Protein AF-X0UN59-F1 (afdb_monomer)

Secondary structure (DSSP, 8-state):
---S-TT-EEEE-S-TTSPPTTS-GGG--HHHHHHHHHHHHHH-SEEEESSHHHHHHHTTT-S-EEE-PPP--TTTTPPPPGGGGG-TTTSGGG-EEEEEE--GGGTHHHHTTHHHHHHHHHHTTT-EEEEEEESS----TT--EEEEE--STTHHHHHHT-SEE------SSS--

Radius of gyration: 20.62 Å; Cα contacts (8 Å, |Δi|>4): 253; chains: 1; bounding box: 51×40×54 Å

Sequence (176 aa):
MKILNSRIVFDFDDAIYARPTSVEAQLFGAKSCERQLINMVKRCRQVVVGNSYLYQYVKKHNSRIAIIPTPVDHKQFSTLVPETLNSKSEKGDGKVVIGWVGKSENLIYLDLIKDALQQISNLRQNMVNLKVISNKPYFIEGVDILNQSWNKENEVENLRSIDIGLMPLIDDEWSR

Foldseek 3Di:
DDQPDLPDEEEDEWLQLDDDPLDDPVPDPSVVSLVVVLVSLLNYNAYEYQDPLVCVVRCVRHVHYDHDHDDDDCVLQPADDPVVVPPCVLLPVQAAEEEEEDEPSCCVLVVVCLVVQQVVCVVVVNSYEYEYEYCDDDDHPNHHYRYHHDDPVCNNVSVNSHPHYDDGDDPDSGGD

Nearest PDB structures (foldseek):
  2jjm-assembly1_C  TM=6.533E-01  e=7.383E-03  Bacillus anthracis str. Ames
  5w8n-assembly1_A-2  TM=4.756E-01  e=1.417E-01  Escherichia coli BL21(DE3)
  7vza-assembly1_E-2  TM=5.048E-01  e=4.126E-01  Streptomyces kasugaensis
  7uui-assembly1_m  TM=2.135E-01  e=1.451E+00  Saccharomyces cerevisiae BY4741
  8pv8-assembly1_Cd  TM=2.420E-01  e=2.554E+00  Thermochaetoides thermophila DSM 1495

pLDDT: mean 88.46, std 12.78, range [44.75, 98.12]

Mean predicted aligned error: 6.7 Å

Organism: NCBI:txid412755

Solvent-accessible surface area (backbone atoms only — not comparable to full-atom values): 10421 Å² total; per-residue (Å²): 133,84,62,81,40,86,79,40,69,46,76,53,73,68,43,70,41,42,64,54,87,76,53,61,73,94,80,49,62,39,74,56,35,35,53,51,51,54,54,50,49,52,32,36,53,34,35,39,20,35,43,69,59,58,42,66,72,45,53,89,54,36,95,43,68,45,75,55,58,87,82,79,63,62,78,77,66,50,80,79,60,80,84,67,71,71,56,54,84,66,37,56,88,78,29,50,30,37,24,38,74,52,55,57,74,56,49,66,34,55,63,79,44,44,70,59,50,34,49,50,16,60,77,48,74,62,45,39,34,40,35,40,32,14,85,50,82,78,88,59,85,77,45,57,64,49,66,37,75,67,47,81,92,48,43,58,60,59,56,68,49,36,76,40,84,58,82,66,70,66,96,46,75,42,72,99

Structure (mmCIF, N/CA/C/O backbone):
data_AF-X0UN59-F1
#
_entry.id   AF-X0UN59-F1
#
loop_
_atom_site.group_PDB
_atom_site.id
_atom_site.type_symbol
_atom_site.label_atom_id
_atom_site.label_alt_id
_atom_site.label_comp_id
_atom_site.label_asym_id
_atom_site.label_entity_id
_atom_site.label_seq_id
_atom_site.pdbx_PDB_ins_code
_atom_site.Cartn_x
_atom_site.Cartn_y
_atom_site.Cartn_z
_atom_site.occupancy
_atom_site.B_iso_or_equiv
_atom_site.auth_seq_id
_atom_site.auth_comp_id
_atom_site.auth_asym_id
_atom_site.auth_atom_id
_atom_site.pdbx_PDB_model_num
ATOM 1 N N . MET A 1 1 ? 20.968 -4.925 -29.113 1.00 55.81 1 MET A N 1
ATOM 2 C CA . MET A 1 1 ? 21.507 -4.188 -27.943 1.00 55.81 1 MET A CA 1
ATOM 3 C C . MET A 1 1 ? 22.401 -5.137 -27.149 1.00 55.81 1 MET A C 1
ATOM 5 O O . MET A 1 1 ? 21.938 -6.228 -26.844 1.00 55.81 1 MET A O 1
ATOM 9 N N . LYS A 1 2 ? 23.668 -4.792 -26.871 1.00 54.81 2 LYS A N 1
ATOM 10 C CA . LYS A 1 2 ? 24.562 -5.636 -26.049 1.00 54.81 2 LYS A CA 1
ATOM 11 C C . LYS A 1 2 ? 24.112 -5.578 -24.582 1.00 54.81 2 LYS A C 1
ATOM 13 O O . LYS A 1 2 ? 24.018 -4.491 -24.016 1.00 54.81 2 LYS A O 1
ATOM 18 N N . ILE A 1 3 ? 23.828 -6.737 -23.990 1.00 59.97 3 ILE A N 1
ATOM 19 C CA . ILE A 1 3 ? 23.600 -6.896 -22.547 1.00 59.97 3 ILE A CA 1
ATOM 20 C C . ILE A 1 3 ? 24.910 -6.509 -21.847 1.00 59.97 3 ILE A C 1
ATOM 22 O O . ILE A 1 3 ? 25.949 -7.086 -22.159 1.00 59.97 3 ILE A O 1
ATOM 26 N N . LEU A 1 4 ? 24.884 -5.510 -20.956 1.00 61.25 4 LEU A N 1
ATOM 27 C CA . LEU A 1 4 ? 26.104 -5.015 -20.294 1.00 61.25 4 LEU A CA 1
ATOM 28 C C . LEU A 1 4 ? 26.653 -6.008 -19.256 1.00 61.25 4 LEU A C 1
ATOM 30 O O . LEU A 1 4 ? 27.841 -5.964 -18.961 1.00 61.25 4 LEU A O 1
ATOM 34 N N . ASN A 1 5 ? 25.817 -6.917 -18.738 1.00 67.31 5 ASN A N 1
ATOM 35 C CA . ASN A 1 5 ? 26.231 -8.044 -17.905 1.00 67.31 5 ASN A CA 1
ATOM 36 C C . ASN A 1 5 ? 25.122 -9.115 -17.875 1.00 67.31 5 ASN A C 1
ATOM 38 O O . ASN A 1 5 ? 23.985 -8.830 -17.502 1.00 67.31 5 ASN A O 1
ATOM 42 N N . SER A 1 6 ? 25.433 -10.359 -18.248 1.00 72.44 6 SER A N 1
ATOM 43 C CA . SER A 1 6 ? 24.458 -11.459 -18.283 1.00 72.44 6 SER A CA 1
ATOM 44 C C . SER A 1 6 ? 24.046 -11.976 -16.899 1.00 72.44 6 SER A C 1
ATOM 46 O O . SER A 1 6 ? 23.389 -13.008 -16.827 1.00 72.44 6 SER A O 1
ATOM 48 N N . ARG A 1 7 ? 24.456 -11.331 -15.806 1.00 86.00 7 ARG A N 1
ATOM 49 C CA . ARG A 1 7 ? 24.193 -11.785 -14.432 1.00 86.00 7 ARG A CA 1
ATOM 50 C C . ARG A 1 7 ? 23.274 -10.860 -13.638 1.00 86.00 7 ARG A C 1
ATOM 52 O O . ARG A 1 7 ? 22.986 -11.163 -12.491 1.00 86.00 7 ARG A O 1
ATOM 59 N N . ILE A 1 8 ? 22.811 -9.754 -14.224 1.00 93.56 8 ILE A N 1
ATOM 60 C CA . ILE A 1 8 ? 21.936 -8.817 -13.510 1.00 93.56 8 ILE A CA 1
ATOM 61 C C . ILE A 1 8 ? 20.486 -9.289 -13.616 1.00 93.56 8 ILE A C 1
ATOM 63 O O . ILE A 1 8 ? 19.946 -9.414 -14.721 1.00 93.56 8 ILE A O 1
ATOM 67 N N . VAL A 1 9 ? 19.877 -9.519 -12.458 1.00 95.19 9 VAL A N 1
ATOM 68 C CA . VAL A 1 9 ? 18.430 -9.630 -12.271 1.00 95.19 9 VAL A CA 1
ATOM 69 C C . VAL A 1 9 ? 17.978 -8.347 -11.585 1.00 95.19 9 VAL A C 1
ATOM 71 O O . VAL A 1 9 ? 18.634 -7.911 -10.641 1.00 95.19 9 VAL A O 1
ATOM 74 N N . PHE A 1 10 ? 16.917 -7.725 -12.085 1.00 95.94 10 PHE A N 1
ATOM 75 C CA . PHE A 1 10 ? 16.372 -6.496 -11.514 1.00 95.94 10 PHE A CA 1
ATOM 76 C C . PHE A 1 10 ? 14.928 -6.715 -11.090 1.00 95.94 10 PHE A C 1
ATOM 78 O O . PHE A 1 10 ? 14.130 -7.193 -11.891 1.00 95.94 10 PHE A O 1
ATOM 85 N N . ASP A 1 11 ? 14.632 -6.378 -9.843 1.00 96.44 11 ASP A N 1
ATOM 86 C CA . ASP A 1 11 ? 13.342 -6.582 -9.197 1.00 96.44 11 ASP A CA 1
ATOM 87 C C . ASP A 1 11 ? 12.782 -5.230 -8.747 1.00 96.44 11 ASP A C 1
ATOM 89 O O . ASP A 1 11 ? 13.532 -4.415 -8.197 1.00 96.44 11 ASP A O 1
ATOM 93 N N . PHE A 1 12 ? 11.511 -4.965 -9.047 1.00 95.62 12 PHE A N 1
ATOM 94 C CA 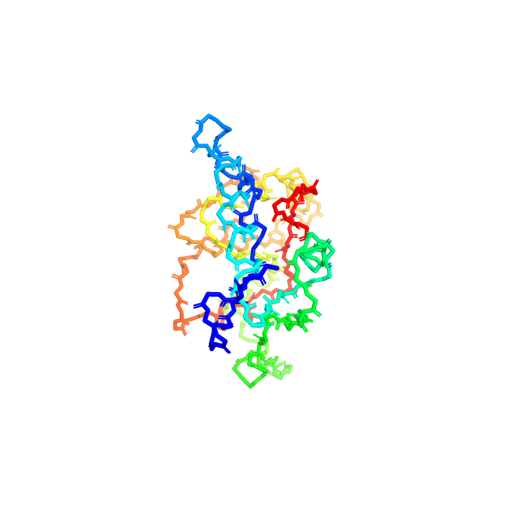. PHE A 1 12 ? 10.825 -3.751 -8.614 1.00 95.62 12 PHE A CA 1
ATOM 95 C C . PHE A 1 12 ? 9.307 -3.957 -8.496 1.00 95.62 12 PHE A C 1
ATOM 97 O O . PHE A 1 12 ? 8.666 -4.506 -9.394 1.00 95.62 12 PHE A O 1
ATOM 104 N N . ASP A 1 13 ? 8.742 -3.431 -7.409 1.00 92.75 13 ASP A N 1
ATOM 105 C CA . ASP A 1 13 ? 7.324 -3.593 -7.056 1.00 92.75 13 ASP A CA 1
ATOM 106 C C . ASP A 1 13 ? 6.506 -2.303 -7.161 1.00 92.75 13 ASP A C 1
ATOM 108 O O . ASP A 1 13 ? 5.294 -2.362 -7.341 1.00 92.75 13 ASP A O 1
ATOM 112 N N . ASP A 1 14 ? 7.158 -1.142 -7.095 1.00 91.69 14 ASP A N 1
ATOM 113 C CA . ASP A 1 14 ? 6.495 0.153 -7.230 1.00 91.69 14 ASP A CA 1
ATOM 114 C C . ASP A 1 14 ? 6.555 0.654 -8.677 1.00 91.69 14 ASP A C 1
ATOM 116 O O . ASP A 1 14 ? 7.505 0.384 -9.426 1.00 91.69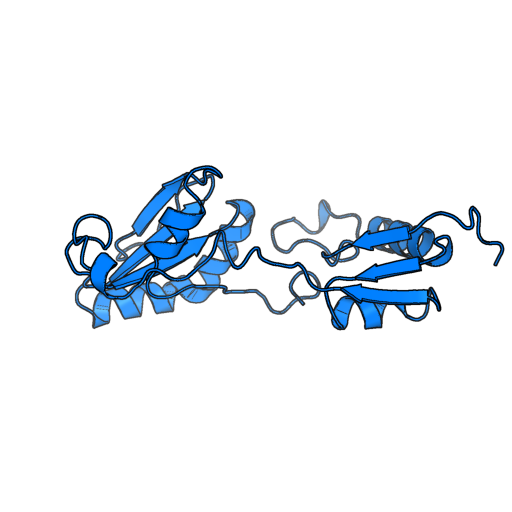 14 ASP A O 1
ATOM 120 N N . ALA A 1 15 ? 5.596 1.498 -9.059 1.00 92.38 15 ALA A N 1
ATOM 121 C CA . ALA A 1 15 ? 5.656 2.276 -10.290 1.00 92.38 15 ALA A CA 1
ATOM 122 C C . ALA A 1 15 ? 6.711 3.396 -10.177 1.00 92.38 15 ALA A C 1
ATOM 124 O O . ALA A 1 15 ? 6.404 4.576 -10.285 1.00 92.38 15 ALA A O 1
ATOM 125 N N . ILE A 1 16 ? 7.989 3.041 -9.998 1.00 91.88 16 ILE A N 1
ATOM 126 C CA . ILE A 1 16 ? 9.115 3.966 -9.748 1.00 91.88 16 ILE A CA 1
ATOM 127 C C . ILE A 1 16 ? 9.401 4.952 -10.893 1.00 91.88 16 ILE A C 1
ATOM 129 O O . ILE A 1 16 ? 10.260 5.824 -10.772 1.00 91.88 16 ILE A O 1
ATOM 133 N N . TYR A 1 17 ? 8.702 4.812 -12.020 1.00 90.81 17 TYR A N 1
ATOM 134 C CA . TYR A 1 17 ? 8.672 5.779 -13.116 1.00 90.81 17 TYR A CA 1
ATOM 135 C C . TYR A 1 17 ? 7.615 6.877 -12.921 1.00 90.81 17 TYR A C 1
ATOM 137 O O . TYR A 1 17 ? 7.793 7.983 -13.435 1.00 90.81 17 TYR A O 1
ATOM 145 N N . ALA A 1 18 ? 6.540 6.574 -12.193 1.00 90.00 18 ALA A N 1
ATOM 146 C CA . ALA A 1 18 ? 5.439 7.466 -11.883 1.00 90.00 18 ALA A CA 1
ATOM 147 C C . ALA A 1 18 ? 5.738 8.283 -10.623 1.00 90.00 18 ALA A C 1
ATOM 149 O O . ALA A 1 18 ? 6.542 7.908 -9.768 1.00 90.00 18 ALA A O 1
ATOM 150 N N . ARG A 1 19 ? 5.093 9.445 -10.531 1.00 88.31 19 ARG A N 1
ATOM 151 C CA . ARG A 1 19 ? 5.223 10.338 -9.382 1.00 88.31 19 ARG A CA 1
ATOM 152 C C . ARG A 1 19 ? 4.401 9.793 -8.215 1.00 88.31 19 ARG A C 1
ATOM 154 O O . ARG A 1 19 ? 3.193 9.666 -8.396 1.00 88.31 19 ARG A O 1
ATOM 161 N N . PRO A 1 20 ? 4.990 9.593 -7.023 1.00 84.12 20 PRO A N 1
ATOM 162 C CA . PRO A 1 20 ? 4.214 9.270 -5.837 1.00 84.12 20 PRO A CA 1
ATOM 163 C C . PRO A 1 20 ? 3.145 10.323 -5.572 1.00 84.12 20 PRO A C 1
ATOM 165 O O . PRO A 1 20 ? 3.424 11.525 -5.625 1.00 84.12 20 PRO A O 1
ATOM 168 N N . THR A 1 21 ? 1.929 9.887 -5.260 1.00 82.81 21 THR A N 1
ATOM 169 C CA . THR A 1 21 ? 0.781 10.787 -5.093 1.00 82.81 21 THR A CA 1
ATOM 170 C C . THR A 1 21 ? 1.002 11.811 -3.976 1.00 82.81 21 THR A C 1
ATOM 172 O O . THR A 1 21 ? 0.577 12.958 -4.093 1.00 82.81 21 THR A O 1
ATOM 175 N N . SER A 1 22 ? 1.764 11.432 -2.947 1.00 78.69 22 SER A N 1
ATOM 176 C CA . SER A 1 22 ? 2.165 12.274 -1.815 1.00 78.69 22 SER A CA 1
ATOM 177 C C . SER A 1 22 ? 3.301 13.266 -2.109 1.00 78.69 22 SER A C 1
AT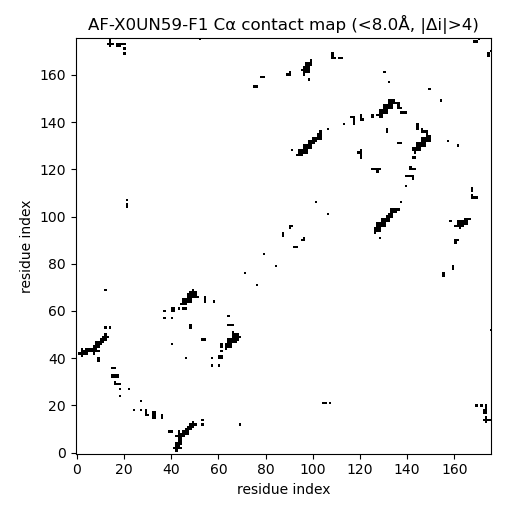OM 179 O O . SER A 1 22 ? 3.647 14.067 -1.243 1.00 78.69 22 SER A O 1
ATOM 181 N N . VAL A 1 23 ? 3.896 13.243 -3.307 1.00 81.81 23 VAL A N 1
ATOM 182 C CA . VAL A 1 23 ? 5.026 14.108 -3.687 1.00 81.81 23 VAL A CA 1
ATOM 183 C C . VAL A 1 23 ? 4.572 15.194 -4.658 1.00 81.81 23 VAL A C 1
ATOM 185 O O . VAL A 1 23 ? 3.958 14.906 -5.686 1.00 81.81 23 VAL A O 1
ATOM 188 N N . GLU A 1 24 ? 4.931 16.450 -4.387 1.00 81.25 24 GLU A N 1
ATOM 189 C CA . GLU A 1 24 ? 4.616 17.582 -5.265 1.00 81.25 24 GLU A CA 1
ATOM 190 C C . GLU A 1 24 ? 5.234 17.437 -6.665 1.00 81.25 24 GLU A C 1
ATOM 192 O O . GLU A 1 24 ? 6.383 17.023 -6.834 1.00 81.25 24 GLU A O 1
ATOM 197 N N . ALA A 1 25 ? 4.489 17.846 -7.696 1.00 80.38 25 ALA A N 1
ATOM 198 C CA . ALA A 1 25 ? 4.900 17.687 -9.093 1.00 80.38 25 ALA A CA 1
ATOM 199 C C . ALA A 1 25 ? 6.235 18.368 -9.435 1.00 80.38 25 ALA A C 1
ATOM 201 O O . ALA A 1 25 ? 7.009 17.832 -10.224 1.00 80.38 25 ALA A O 1
ATOM 202 N N . GLN A 1 26 ? 6.524 19.520 -8.824 1.00 80.50 26 GLN A N 1
ATOM 203 C CA . GLN A 1 26 ? 7.751 20.287 -9.074 1.00 80.50 26 GLN A CA 1
ATOM 204 C C . GLN A 1 26 ? 9.006 19.599 -8.517 1.00 80.50 26 GLN A C 1
ATOM 206 O O . GLN A 1 26 ? 10.109 19.844 -9.000 1.00 80.50 26 GLN A O 1
ATOM 211 N N . LEU A 1 27 ? 8.835 18.717 -7.530 1.00 79.19 27 LEU A N 1
ATOM 212 C CA . LEU A 1 27 ? 9.921 18.004 -6.861 1.00 79.19 27 LEU A CA 1
ATOM 213 C C . LEU A 1 27 ? 10.235 16.656 -7.526 1.00 79.19 27 LEU A C 1
ATOM 215 O O . LEU A 1 27 ? 11.245 16.032 -7.200 1.00 79.19 27 LEU A O 1
ATOM 219 N N . PHE A 1 28 ? 9.401 16.200 -8.470 1.00 80.12 28 PHE A N 1
ATOM 220 C CA . PHE A 1 28 ? 9.530 14.872 -9.061 1.00 80.12 28 PHE A CA 1
ATOM 221 C C . PHE A 1 28 ? 10.017 14.892 -10.514 1.00 80.12 28 PHE A C 1
ATOM 223 O O . PHE A 1 28 ? 9.320 15.285 -11.450 1.00 80.12 28 PHE A O 1
ATOM 230 N N . GLY A 1 29 ? 11.222 14.365 -10.728 1.00 82.62 29 GLY A N 1
ATOM 231 C CA . GLY A 1 29 ? 11.830 14.229 -12.048 1.00 82.62 29 GLY A CA 1
ATOM 232 C C . GLY A 1 29 ? 11.339 13.012 -12.839 1.00 82.62 29 GLY A C 1
ATOM 233 O O . GLY A 1 29 ? 12.170 12.185 -13.210 1.00 82.62 29 GLY A O 1
ATOM 234 N N . ALA A 1 30 ? 10.039 12.913 -13.152 1.00 78.81 30 ALA A N 1
ATOM 235 C CA . ALA A 1 30 ? 9.428 11.735 -13.800 1.00 78.81 30 ALA A CA 1
ATOM 236 C C . ALA A 1 30 ? 10.195 11.238 -15.036 1.00 78.81 30 ALA A C 1
ATOM 238 O O . ALA A 1 30 ? 10.579 10.074 -15.116 1.00 78.81 30 ALA A O 1
ATOM 239 N N . LYS A 1 31 ? 10.544 12.147 -15.956 1.00 83.81 31 LYS A N 1
ATOM 240 C CA . LYS A 1 31 ? 11.322 11.811 -17.165 1.00 83.81 31 LYS A CA 1
ATOM 241 C C . LYS A 1 31 ? 12.698 11.218 -16.849 1.00 83.81 31 LYS A C 1
ATOM 243 O O . LYS A 1 31 ? 13.253 10.462 -17.646 1.00 83.81 31 LYS A O 1
ATOM 248 N N . SER A 1 32 ? 13.304 11.620 -15.732 1.00 88.00 32 SER A N 1
ATOM 249 C CA . SER A 1 32 ? 14.584 11.074 -15.280 1.00 88.00 32 SER A CA 1
ATOM 250 C C . SER A 1 32 ? 14.398 9.668 -14.719 1.00 88.00 32 SER A C 1
ATOM 252 O O . SER A 1 32 ? 15.136 8.771 -15.124 1.00 88.00 32 SER A O 1
ATOM 254 N N . CYS A 1 33 ? 13.398 9.469 -13.858 1.00 89.44 33 CYS A N 1
ATOM 255 C CA . CYS A 1 33 ? 13.083 8.172 -13.263 1.00 89.44 33 CYS A CA 1
ATOM 256 C C . CYS A 1 33 ? 12.688 7.142 -14.325 1.00 89.44 33 CYS A C 1
ATOM 258 O O . CYS A 1 33 ? 13.286 6.070 -14.388 1.00 89.44 33 CYS A O 1
ATOM 260 N N . GLU A 1 34 ? 11.784 7.500 -15.240 1.00 93.12 34 GLU A N 1
ATOM 261 C CA . GLU A 1 34 ? 11.414 6.655 -16.377 1.00 93.12 34 GLU A CA 1
ATOM 262 C C . GLU A 1 34 ? 12.648 6.265 -17.200 1.00 93.12 34 GLU A C 1
ATOM 264 O O . GLU A 1 34 ? 12.895 5.085 -17.451 1.00 93.12 34 GLU A O 1
ATOM 269 N N . ARG A 1 35 ? 13.479 7.241 -17.588 1.00 94.00 35 ARG A N 1
ATOM 270 C CA . ARG A 1 35 ? 14.694 6.970 -18.367 1.00 94.00 35 ARG A CA 1
ATOM 271 C C . ARG A 1 35 ? 15.643 6.025 -17.629 1.00 94.00 35 ARG A C 1
ATOM 273 O O . ARG A 1 35 ? 16.230 5.147 -18.263 1.00 94.00 35 ARG A O 1
ATOM 280 N N . GLN A 1 36 ? 15.819 6.203 -16.321 1.00 94.06 36 GLN A N 1
ATOM 281 C CA . GLN A 1 36 ? 16.662 5.339 -15.493 1.00 94.06 36 GLN A CA 1
ATOM 282 C C . GLN A 1 36 ? 16.102 3.915 -15.419 1.00 94.06 36 GLN A C 1
ATOM 284 O O . GLN A 1 36 ? 16.842 2.970 -15.702 1.00 94.06 36 GLN A O 1
ATOM 289 N N . LEU A 1 37 ? 14.800 3.767 -15.158 1.00 95.62 37 LEU A N 1
ATOM 290 C CA . LEU A 1 37 ? 14.114 2.477 -15.148 1.00 95.62 37 LEU A CA 1
ATOM 291 C C . LEU A 1 37 ? 14.276 1.755 -16.487 1.00 95.62 37 LEU A C 1
ATOM 293 O O . LEU A 1 37 ? 14.764 0.627 -16.531 1.00 95.62 37 LEU A O 1
ATOM 297 N N . ILE A 1 38 ? 13.935 2.412 -17.599 1.00 95.75 38 ILE A N 1
ATOM 298 C CA . ILE A 1 38 ? 14.019 1.796 -18.928 1.00 95.75 38 ILE A CA 1
ATOM 299 C C . ILE A 1 38 ? 15.464 1.418 -19.276 1.00 95.75 38 ILE A C 1
ATOM 301 O O . ILE A 1 38 ? 15.704 0.369 -19.881 1.00 95.75 38 ILE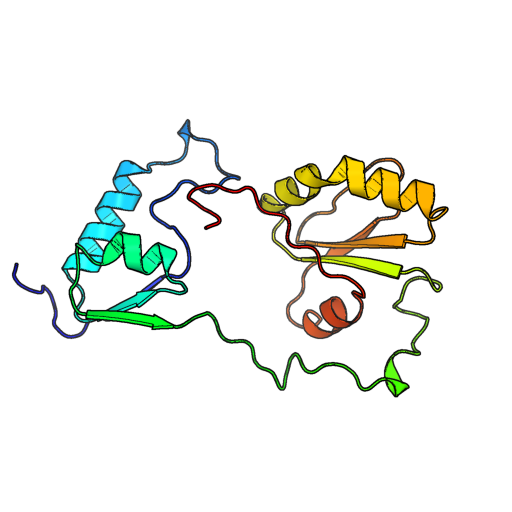 A O 1
ATOM 305 N N . ASN A 1 39 ? 16.447 2.230 -18.881 1.00 93.88 39 ASN A N 1
ATOM 306 C CA . ASN A 1 39 ? 17.854 1.887 -19.062 1.00 93.88 39 ASN A CA 1
ATOM 307 C C . ASN A 1 39 ? 18.253 0.638 -18.268 1.00 93.88 39 ASN A C 1
ATOM 309 O O . ASN A 1 39 ? 18.963 -0.203 -18.823 1.00 93.88 39 ASN A O 1
ATOM 313 N N . MET A 1 40 ? 17.794 0.494 -17.022 1.00 94.38 40 MET A N 1
ATOM 314 C CA . MET A 1 40 ? 18.041 -0.700 -16.209 1.00 94.38 40 MET A CA 1
ATOM 315 C C . MET A 1 40 ? 17.386 -1.930 -16.842 1.0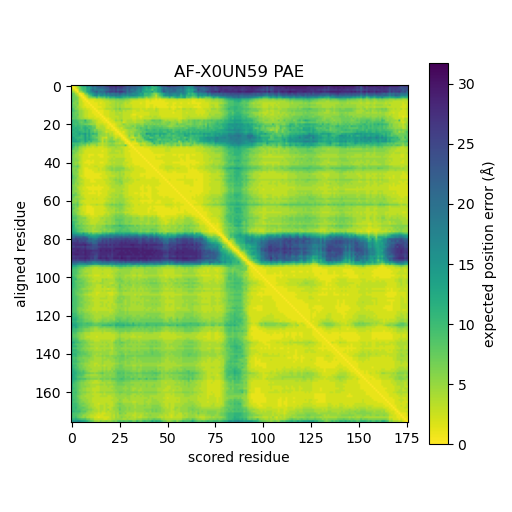0 94.38 40 MET A C 1
ATOM 317 O O . MET A 1 40 ? 18.072 -2.899 -17.175 1.00 94.38 40 MET A O 1
ATOM 321 N N . VAL A 1 41 ? 16.085 -1.846 -17.129 1.00 95.50 41 VAL A N 1
ATOM 322 C CA . VAL A 1 41 ? 15.282 -2.914 -17.740 1.00 95.50 41 VAL A CA 1
ATOM 323 C C . VAL A 1 41 ? 15.939 -3.448 -19.010 1.00 95.50 41 VAL A C 1
ATOM 325 O O . VAL A 1 41 ? 16.115 -4.655 -19.141 1.00 95.50 41 VAL A O 1
ATOM 328 N N . LYS A 1 42 ? 16.379 -2.580 -19.931 1.00 94.12 42 LYS A N 1
ATOM 329 C CA . LYS A 1 42 ? 16.998 -3.019 -21.195 1.00 94.12 42 LYS A CA 1
ATOM 330 C C . LYS A 1 42 ? 18.355 -3.716 -21.020 1.00 94.12 42 LYS A C 1
ATOM 332 O O . LYS A 1 42 ? 18.828 -4.376 -21.947 1.00 94.12 42 LYS A O 1
ATOM 337 N N . ARG A 1 43 ? 19.037 -3.514 -19.889 1.00 91.94 43 ARG A N 1
ATOM 338 C CA . ARG A 1 43 ? 20.409 -3.996 -19.643 1.00 91.94 43 ARG A CA 1
ATOM 339 C C . ARG A 1 43 ? 20.461 -5.257 -18.778 1.00 91.94 43 ARG A C 1
ATOM 341 O O . ARG A 1 43 ? 21.509 -5.903 -18.760 1.00 91.94 43 ARG A O 1
ATOM 348 N N . CYS A 1 44 ? 19.362 -5.619 -18.118 1.00 93.19 44 CYS A N 1
ATOM 349 C CA . CYS A 1 44 ? 19.272 -6.792 -17.250 1.00 93.19 44 CYS A CA 1
ATOM 350 C C . CYS A 1 44 ? 19.020 -8.088 -18.030 1.00 93.19 44 CYS A C 1
ATOM 352 O O . CYS A 1 44 ? 18.387 -8.098 -19.090 1.00 93.19 44 CYS A O 1
ATOM 354 N N . ARG A 1 45 ? 19.498 -9.216 -17.491 1.00 94.31 45 ARG A N 1
ATOM 355 C CA . ARG A 1 45 ? 19.191 -10.546 -18.031 1.00 94.31 45 ARG A CA 1
ATOM 356 C C . ARG A 1 45 ? 17.735 -10.917 -17.782 1.00 94.31 45 ARG A C 1
ATOM 358 O O . ARG A 1 45 ? 17.134 -11.495 -18.682 1.00 94.31 45 ARG A O 1
ATOM 365 N N . GLN A 1 46 ? 17.237 -10.631 -16.587 1.00 95.50 46 GLN A N 1
ATOM 366 C CA . GLN A 1 46 ? 15.892 -10.950 -16.125 1.00 95.50 46 GLN A CA 1
ATOM 367 C C . GLN A 1 46 ? 15.346 -9.745 -15.367 1.00 95.50 46 GLN A C 1
ATOM 369 O O . GLN A 1 46 ? 16.091 -9.077 -14.649 1.00 95.50 46 GLN A O 1
ATOM 374 N N . VAL A 1 47 ? 14.054 -9.497 -15.527 1.00 97.12 47 VAL A N 1
ATOM 375 C CA . VAL A 1 47 ? 13.305 -8.529 -14.733 1.00 97.12 47 VAL A CA 1
ATOM 376 C C . VAL A 1 47 ? 12.230 -9.275 -13.945 1.00 97.12 47 VAL A C 1
ATOM 378 O O . VAL A 1 47 ? 11.617 -10.209 -14.469 1.00 97.12 47 VAL A O 1
ATOM 381 N N . VAL A 1 48 ? 12.032 -8.897 -12.693 1.00 97.94 48 VAL A N 1
ATOM 382 C CA . VAL A 1 48 ? 10.920 -9.335 -11.850 1.00 97.94 48 VAL A CA 1
ATOM 383 C C . VAL A 1 48 ? 10.071 -8.107 -11.547 1.00 97.94 48 VAL A C 1
ATOM 385 O O . VAL A 1 48 ? 10.611 -7.018 -11.359 1.00 97.94 48 VAL A O 1
ATOM 388 N N . VAL A 1 49 ? 8.755 -8.272 -11.628 1.00 98.06 49 VAL A N 1
ATOM 389 C CA . VAL A 1 49 ? 7.782 -7.229 -11.300 1.00 98.06 49 VAL A CA 1
ATOM 390 C C . VAL A 1 49 ? 6.676 -7.793 -10.418 1.00 98.06 49 VAL A C 1
ATOM 392 O O . VAL A 1 49 ? 6.269 -8.943 -10.608 1.00 98.06 49 VAL A O 1
ATOM 395 N N . GLY A 1 50 ? 6.144 -6.972 -9.516 1.00 96.00 50 GLY A N 1
ATOM 396 C CA . GLY A 1 50 ? 5.113 -7.398 -8.567 1.00 96.00 50 GLY A CA 1
ATOM 397 C C . GLY A 1 50 ? 3.729 -7.657 -9.176 1.00 96.00 50 GLY A C 1
ATOM 398 O O . GLY A 1 50 ? 2.946 -8.436 -8.632 1.00 96.00 50 GLY A O 1
ATOM 399 N N . ASN A 1 51 ? 3.394 -7.036 -10.315 1.00 95.56 51 ASN A N 1
ATOM 400 C CA . ASN A 1 51 ? 2.044 -7.116 -10.881 1.00 95.56 51 ASN A CA 1
ATOM 401 C C . ASN A 1 51 ? 2.002 -7.056 -12.424 1.00 95.56 51 ASN A C 1
ATOM 403 O O . ASN A 1 51 ? 3.003 -6.841 -13.117 1.00 95.56 51 ASN A O 1
ATOM 407 N N . SER A 1 52 ? 0.805 -7.264 -12.981 1.00 96.12 52 SER A N 1
ATOM 408 C CA . SER A 1 52 ? 0.595 -7.243 -14.434 1.00 96.12 52 SER A CA 1
ATOM 409 C C . SER A 1 52 ? 0.699 -5.843 -15.048 1.00 96.12 52 SER A C 1
ATOM 411 O O . SER A 1 52 ? 1.108 -5.731 -16.203 1.00 96.12 52 SER A O 1
ATOM 413 N N . TYR A 1 53 ? 0.395 -4.783 -14.295 1.00 95.44 53 TYR A N 1
ATOM 4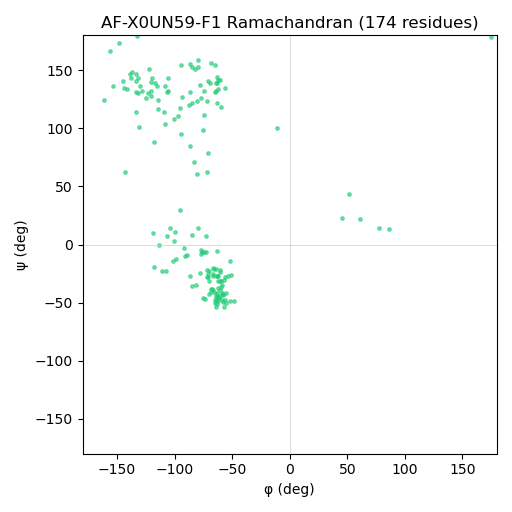14 C CA . TYR A 1 53 ? 0.485 -3.397 -14.751 1.00 95.44 53 TYR A CA 1
ATOM 415 C C . TYR A 1 53 ? 1.941 -3.011 -15.050 1.00 95.44 53 TYR A C 1
ATOM 417 O O . TYR A 1 53 ? 2.274 -2.609 -16.170 1.00 95.44 53 TYR A O 1
ATOM 425 N N . LEU A 1 54 ? 2.845 -3.278 -14.105 1.00 96.56 54 LEU A N 1
ATOM 426 C CA . LEU A 1 54 ? 4.285 -3.092 -14.270 1.00 96.56 54 LEU A CA 1
ATOM 427 C C . LEU A 1 54 ? 4.848 -3.953 -15.404 1.00 96.56 54 LEU A C 1
ATOM 429 O O . LEU A 1 54 ? 5.663 -3.474 -16.195 1.00 96.56 54 LEU A O 1
ATOM 433 N N . TYR A 1 55 ? 4.368 -5.193 -15.555 1.00 97.25 55 TYR A N 1
ATOM 434 C CA . TYR A 1 55 ? 4.728 -6.038 -16.696 1.00 97.25 55 TYR A CA 1
ATOM 435 C C . TYR A 1 55 ? 4.370 -5.369 -18.029 1.00 97.25 55 TYR A C 1
ATOM 437 O O . TYR A 1 55 ? 5.221 -5.287 -18.921 1.00 97.25 55 TYR A O 1
ATOM 445 N N . GLN A 1 56 ? 3.138 -4.861 -18.178 1.00 96.81 56 GLN A N 1
ATOM 446 C CA . GLN A 1 56 ? 2.714 -4.189 -19.412 1.00 96.81 56 GLN A CA 1
ATOM 447 C C . GLN A 1 56 ? 3.585 -2.968 -19.719 1.00 96.81 56 GLN A C 1
ATOM 449 O O . GLN A 1 56 ? 3.906 -2.728 -20.887 1.00 96.81 56 GLN A O 1
ATOM 454 N N . TYR A 1 57 ? 4.008 -2.241 -18.685 1.00 96.00 57 TYR A N 1
ATOM 455 C CA . TYR A 1 57 ? 4.870 -1.075 -18.827 1.00 96.00 57 TYR A CA 1
ATOM 456 C C . TYR A 1 57 ? 6.244 -1.433 -19.423 1.00 96.00 57 TYR A C 1
ATOM 458 O O . TYR A 1 57 ? 6.722 -0.778 -20.357 1.00 96.00 57 TYR A O 1
ATOM 466 N N . VAL A 1 58 ? 6.872 -2.516 -18.944 1.00 96.94 58 VAL A N 1
ATOM 467 C CA . VAL A 1 58 ? 8.260 -2.865 -19.307 1.00 96.94 58 VAL A CA 1
ATOM 468 C C . VAL A 1 58 ? 8.411 -3.932 -20.395 1.00 96.94 58 VAL A C 1
ATOM 470 O O . VAL A 1 58 ? 9.506 -4.060 -20.951 1.00 96.94 58 VAL A O 1
ATOM 473 N N . LYS A 1 59 ? 7.349 -4.657 -20.780 1.00 97.06 59 LYS A N 1
ATOM 474 C CA . LYS A 1 59 ? 7.422 -5.769 -21.760 1.00 97.06 59 LYS A CA 1
ATOM 475 C C . LYS A 1 59 ? 8.011 -5.400 -23.121 1.00 97.06 59 LYS A C 1
ATOM 477 O O . LYS A 1 59 ? 8.617 -6.232 -23.786 1.00 97.06 59 LYS A O 1
ATOM 482 N N . LYS A 1 60 ? 7.878 -4.138 -23.539 1.00 96.81 60 LYS A N 1
ATOM 483 C CA . LYS A 1 60 ? 8.451 -3.633 -24.802 1.00 96.81 60 LYS A CA 1
ATOM 484 C C . LYS A 1 60 ? 9.967 -3.385 -24.728 1.00 96.81 60 LYS A C 1
ATOM 486 O O . LYS A 1 60 ? 10.587 -3.034 -25.730 1.00 96.81 60 LYS A O 1
ATOM 491 N N . HIS A 1 61 ? 10.568 -3.519 -23.546 1.00 95.94 61 HIS A N 1
ATOM 492 C CA . HIS A 1 61 ? 11.958 -3.155 -23.269 1.00 95.94 61 HIS A CA 1
ATOM 493 C C . HIS A 1 61 ? 12.844 -4.331 -22.842 1.00 95.94 61 HIS A C 1
ATOM 495 O O . HIS A 1 61 ? 14.065 -4.224 -22.963 1.00 95.94 61 HIS A O 1
ATOM 501 N N . ASN A 1 62 ? 12.264 -5.445 -22.389 1.00 95.25 62 ASN A N 1
ATOM 502 C CA . ASN A 1 62 ? 12.982 -6.686 -22.105 1.00 95.25 62 ASN A CA 1
ATOM 503 C C . ASN A 1 62 ? 12.096 -7.895 -22.451 1.00 95.25 62 ASN A C 1
ATOM 505 O O . ASN A 1 62 ? 10.897 -7.868 -22.205 1.00 95.25 62 ASN A O 1
ATOM 509 N N . SER A 1 63 ? 12.677 -8.953 -23.020 1.00 94.38 63 SER A N 1
ATOM 510 C CA . SER A 1 63 ? 11.954 -10.185 -23.368 1.00 94.38 63 SER A CA 1
ATOM 511 C C . SER A 1 63 ? 11.907 -11.225 -22.241 1.00 94.38 63 SER A C 1
ATOM 513 O O . SER A 1 63 ? 11.209 -12.226 -22.365 1.00 94.38 63 SER A O 1
ATOM 515 N N . ARG A 1 64 ? 12.659 -11.019 -21.155 1.00 95.94 64 ARG A N 1
ATOM 516 C CA . ARG A 1 64 ? 12.763 -11.916 -19.999 1.00 95.94 64 ARG A CA 1
ATOM 517 C C . ARG A 1 64 ? 12.260 -11.210 -18.747 1.00 95.94 64 ARG A C 1
ATOM 519 O O . ARG A 1 64 ? 13.025 -10.561 -18.035 1.00 95.94 64 ARG A O 1
ATOM 526 N N . ILE A 1 65 ? 10.956 -11.324 -18.519 1.00 98.00 65 ILE A N 1
ATOM 527 C CA . ILE A 1 65 ? 10.252 -10.712 -17.390 1.00 98.00 65 ILE A CA 1
ATOM 528 C C . ILE A 1 65 ? 9.398 -11.788 -16.718 1.00 98.00 65 ILE A C 1
ATOM 530 O O . ILE A 1 65 ? 8.756 -12.575 -17.411 1.00 98.00 65 ILE A O 1
ATOM 534 N N . ALA A 1 66 ? 9.404 -11.827 -15.390 1.00 98.06 66 ALA A N 1
ATOM 535 C CA . ALA A 1 66 ? 8.538 -12.676 -14.582 1.00 98.06 66 ALA A CA 1
ATOM 536 C C . ALA A 1 66 ? 7.680 -11.793 -13.676 1.00 98.06 66 ALA A C 1
ATOM 538 O O . ALA A 1 66 ? 8.160 -10.772 -13.188 1.00 98.06 66 ALA A O 1
ATOM 539 N N . ILE A 1 67 ? 6.428 -12.191 -13.463 1.00 98.12 67 ILE A N 1
ATOM 540 C CA . ILE A 1 67 ? 5.567 -11.570 -12.457 1.00 98.12 67 ILE A CA 1
ATOM 541 C C . ILE A 1 67 ? 5.683 -12.419 -11.194 1.00 98.12 67 ILE A C 1
ATOM 543 O O . ILE A 1 67 ? 5.338 -13.602 -11.230 1.00 98.12 67 ILE A O 1
ATOM 547 N N . ILE A 1 68 ? 6.192 -11.837 -10.112 1.00 97.12 68 ILE A N 1
ATOM 548 C CA . ILE A 1 68 ? 6.290 -12.479 -8.799 1.00 97.12 68 ILE A CA 1
ATOM 549 C C . ILE A 1 68 ? 5.707 -11.492 -7.782 1.00 97.12 68 ILE A C 1
ATOM 551 O O . ILE A 1 68 ? 6.389 -10.535 -7.436 1.00 97.12 68 ILE A O 1
ATOM 555 N N . PRO A 1 69 ? 4.455 -11.684 -7.328 1.00 94.44 69 PRO A N 1
ATOM 556 C CA . PRO A 1 69 ? 3.846 -10.806 -6.334 1.00 94.44 69 PR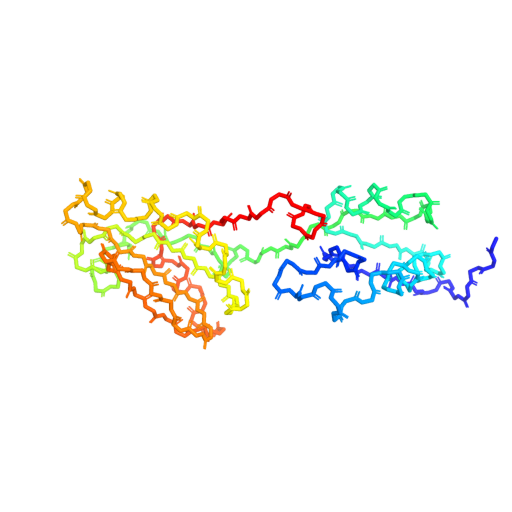O A CA 1
ATOM 557 C C . PRO A 1 69 ? 4.563 -10.872 -4.986 1.00 94.44 69 PRO A C 1
ATOM 559 O O . PRO A 1 69 ? 5.134 -11.908 -4.632 1.00 94.44 69 PRO A O 1
ATOM 562 N N . THR A 1 70 ? 4.458 -9.799 -4.200 1.00 90.81 70 THR A N 1
ATOM 563 C CA . THR A 1 70 ? 4.996 -9.746 -2.839 1.00 90.81 70 THR A CA 1
ATOM 564 C C . THR A 1 70 ? 4.353 -10.838 -1.969 1.00 90.81 70 THR A C 1
ATOM 566 O O . THR A 1 70 ? 3.130 -10.847 -1.797 1.00 90.81 70 THR A O 1
ATOM 569 N N . PRO A 1 71 ? 5.137 -11.788 -1.427 1.00 92.50 71 PRO A N 1
ATOM 570 C CA . PRO A 1 71 ? 4.599 -12.865 -0.609 1.00 92.50 71 PRO A CA 1
ATOM 571 C C . PRO A 1 71 ? 4.320 -12.397 0.824 1.00 92.50 71 PRO A C 1
ATOM 573 O O . PRO A 1 71 ? 4.935 -11.455 1.321 1.00 92.50 71 PRO A O 1
ATOM 576 N N . VAL A 1 72 ? 3.450 -13.128 1.523 1.00 90.31 72 VAL A N 1
ATOM 577 C CA . VAL A 1 72 ? 3.230 -12.994 2.970 1.00 90.31 72 VAL A CA 1
ATOM 578 C C . VAL A 1 72 ? 3.540 -14.317 3.670 1.00 90.31 72 VAL A C 1
ATOM 580 O O . VAL A 1 72 ? 3.204 -15.394 3.166 1.00 90.31 72 VAL A O 1
ATOM 583 N N . ASP A 1 73 ? 4.180 -14.258 4.840 1.00 91.62 73 ASP A N 1
ATOM 584 C CA . ASP A 1 73 ? 4.393 -15.444 5.670 1.00 91.62 73 ASP A CA 1
ATOM 585 C C . ASP A 1 73 ? 3.085 -15.835 6.375 1.00 91.62 73 ASP A C 1
ATOM 587 O O . ASP A 1 73 ? 2.716 -15.295 7.417 1.00 91.62 73 ASP A O 1
ATOM 591 N N . HIS A 1 74 ? 2.381 -16.814 5.811 1.00 89.19 74 HIS A N 1
ATOM 592 C CA . HIS A 1 74 ? 1.120 -17.318 6.357 1.00 89.19 74 HIS A CA 1
ATOM 593 C C . HIS A 1 74 ? 1.232 -17.906 7.774 1.00 89.19 74 HIS A C 1
ATOM 595 O O . HIS A 1 74 ? 0.218 -18.001 8.463 1.00 89.19 74 HIS A O 1
ATOM 601 N N . LYS A 1 75 ? 2.425 -18.326 8.227 1.00 90.50 75 LYS A N 1
ATOM 602 C CA . LYS A 1 75 ? 2.614 -18.814 9.602 1.00 90.50 75 LYS A CA 1
ATOM 603 C C . LYS A 1 75 ? 2.630 -17.641 10.570 1.00 90.50 75 LYS A C 1
ATOM 605 O O . LYS A 1 75 ? 1.927 -17.673 11.582 1.00 90.50 75 LYS A O 1
ATOM 610 N N . GLN A 1 76 ? 3.384 -16.599 10.222 1.00 88.75 76 GLN A N 1
ATOM 611 C CA . GLN A 1 76 ? 3.463 -15.361 10.994 1.00 88.75 76 GLN A CA 1
ATOM 612 C C . GLN A 1 76 ? 2.107 -14.636 11.027 1.00 88.75 76 GLN A C 1
ATOM 614 O O . GLN A 1 76 ? 1.629 -14.286 12.102 1.00 88.75 76 GLN A O 1
ATOM 619 N N . PHE A 1 77 ? 1.458 -14.472 9.872 1.00 88.25 77 PHE A N 1
ATOM 620 C CA . PHE A 1 77 ? 0.185 -13.754 9.714 1.00 88.25 77 PHE A CA 1
ATOM 621 C C . PHE A 1 77 ? -1.035 -14.684 9.736 1.00 88.25 77 PHE A C 1
ATOM 623 O O . PHE A 1 77 ? -2.059 -14.414 9.110 1.00 88.25 77 PHE A O 1
ATOM 630 N N . SER A 1 78 ? -0.937 -15.799 10.456 1.00 84.19 78 SER A N 1
ATOM 631 C CA . SER A 1 78 ? -2.058 -16.721 10.630 1.00 84.19 78 SER A CA 1
ATOM 632 C C . SER A 1 78 ? -3.220 -16.041 11.360 1.00 84.19 78 SER A C 1
ATOM 634 O O . SER A 1 78 ? -3.024 -15.255 12.297 1.00 84.19 78 SER A O 1
ATOM 636 N N . THR A 1 79 ? -4.445 -16.353 10.939 1.00 72.56 79 THR A N 1
ATOM 637 C CA . THR A 1 79 ? -5.661 -15.931 11.639 1.00 72.56 79 THR A CA 1
ATOM 638 C C . THR A 1 79 ? -5.703 -16.558 13.027 1.00 72.56 79 THR A C 1
ATOM 640 O O . THR A 1 79 ? -5.393 -17.740 13.183 1.00 72.56 79 THR A O 1
ATOM 643 N N . LEU A 1 80 ? -6.122 -15.786 14.029 1.00 68.12 80 LEU A N 1
ATOM 644 C CA . LEU A 1 80 ? -6.403 -16.329 15.354 1.00 68.12 80 LEU A CA 1
ATOM 645 C C . LEU A 1 80 ? -7.565 -17.330 15.287 1.00 68.12 80 LEU A C 1
ATOM 647 O O . LEU A 1 80 ? -8.515 -17.152 14.522 1.00 68.12 80 LEU A O 1
ATOM 651 N N . VAL A 1 81 ? -7.488 -18.381 16.102 1.00 57.88 81 VAL A N 1
ATOM 652 C CA . VAL A 1 81 ? -8.580 -19.345 16.281 1.00 57.88 81 VAL A CA 1
ATOM 653 C C . VAL A 1 81 ? -9.724 -18.625 17.020 1.00 57.88 81 VAL A C 1
ATOM 655 O O . VAL A 1 81 ? -9.437 -17.861 17.943 1.00 57.88 81 VAL A O 1
ATOM 658 N N . PRO A 1 82 ? -11.008 -18.829 16.663 1.00 54.31 82 PRO A N 1
ATOM 659 C CA . PRO A 1 82 ? -12.131 -18.063 17.221 1.00 54.31 82 PRO A CA 1
ATOM 660 C C . PRO A 1 82 ? -12.196 -17.982 18.756 1.00 54.31 82 PRO A C 1
ATOM 662 O O . PRO A 1 82 ? -12.704 -17.008 19.305 1.00 54.31 82 PRO A O 1
ATOM 665 N N . GLU A 1 83 ? -11.641 -18.968 19.456 1.00 50.59 83 GLU A N 1
ATOM 666 C CA . GLU A 1 83 ? -11.622 -19.058 20.920 1.00 50.59 83 GLU A CA 1
ATOM 667 C C . GLU A 1 83 ? -10.765 -17.965 21.590 1.00 50.59 83 GLU A C 1
ATOM 669 O O . GLU A 1 83 ? -11.074 -17.548 22.707 1.00 50.59 83 GLU A O 1
ATOM 674 N N . THR A 1 84 ? -9.747 -17.430 20.902 1.00 51.41 84 THR A N 1
ATOM 675 C CA . THR A 1 84 ? -8.877 -16.353 21.417 1.00 51.41 84 THR A CA 1
ATOM 676 C C . THR A 1 84 ? -9.358 -14.947 21.046 1.00 51.41 84 THR A C 1
ATOM 678 O O . THR A 1 84 ? -8.773 -13.969 21.498 1.00 51.41 84 THR A O 1
ATOM 681 N N . LEU A 1 85 ? -10.437 -14.811 20.263 1.00 52.12 85 LEU A N 1
ATOM 682 C CA . LEU A 1 85 ? -11.006 -13.508 19.870 1.00 52.12 85 LEU A CA 1
ATOM 683 C C . LEU A 1 85 ? -11.739 -12.788 21.018 1.00 52.12 85 LEU A C 1
ATOM 685 O O . LEU A 1 85 ? -12.159 -11.643 20.861 1.00 52.12 85 LEU A O 1
ATOM 689 N N . ASN A 1 86 ? -11.896 -13.457 22.165 1.00 44.75 86 ASN A N 1
ATOM 690 C CA . ASN A 1 86 ? -12.602 -12.961 23.345 1.00 44.75 86 ASN A CA 1
ATOM 691 C C . ASN A 1 86 ? -11.746 -12.084 24.279 1.00 44.75 86 ASN A C 1
ATOM 693 O O . ASN A 1 86 ? -12.227 -11.723 25.357 1.00 44.75 86 ASN A O 1
ATOM 697 N N . SER A 1 87 ? -10.515 -11.700 23.909 1.00 47.50 87 SER A N 1
ATOM 698 C CA . SER A 1 87 ? -9.776 -10.655 24.633 1.00 47.50 87 SER A CA 1
ATOM 699 C C . SER A 1 87 ? -10.413 -9.284 24.358 1.00 47.50 87 SER A C 1
ATOM 701 O O . SER A 1 87 ? -9.952 -8.463 23.568 1.00 47.50 87 SER A O 1
ATOM 703 N N . LYS A 1 88 ? -11.523 -9.024 25.057 1.00 48.47 88 LYS A N 1
ATOM 704 C CA . LYS A 1 88 ? -12.282 -7.761 25.052 1.00 48.47 88 LYS A CA 1
ATOM 705 C C . LYS A 1 88 ? -11.428 -6.513 25.331 1.00 48.47 88 LYS A C 1
ATOM 707 O O . LYS A 1 88 ? -11.908 -5.410 25.117 1.00 48.47 88 LYS A O 1
ATOM 712 N N . SER A 1 89 ? -10.198 -6.671 25.822 1.00 48.25 89 SER A N 1
ATOM 713 C CA . SER A 1 89 ? -9.315 -5.572 26.214 1.00 48.25 89 SER A CA 1
ATOM 714 C C . SER A 1 89 ? -8.633 -4.854 25.046 1.00 48.25 89 SER A C 1
ATOM 716 O O . SER A 1 89 ? -8.276 -3.696 25.217 1.00 48.25 89 SER A O 1
ATOM 718 N N . GLU A 1 90 ? -8.457 -5.488 23.878 1.00 51.91 90 GLU A N 1
ATOM 719 C CA . GLU A 1 90 ? -7.826 -4.832 22.711 1.00 51.91 90 GLU A CA 1
ATOM 720 C C . GLU A 1 90 ? -8.813 -4.487 21.583 1.00 51.91 90 GLU A C 1
ATOM 722 O O . GLU A 1 90 ? -8.586 -3.546 20.820 1.00 51.91 90 GLU A O 1
ATOM 727 N N . LYS A 1 91 ? -9.958 -5.179 21.518 1.00 54.09 91 LYS A N 1
ATOM 728 C CA . LYS A 1 91 ? -11.091 -4.843 20.639 1.00 54.09 91 LYS A CA 1
ATOM 729 C C . LYS A 1 91 ? -11.965 -3.768 21.289 1.00 54.09 91 LYS A C 1
ATOM 731 O O . LYS A 1 91 ? -13.045 -4.074 21.792 1.00 54.09 91 LYS A O 1
ATOM 736 N N . GLY A 1 92 ? -11.420 -2.549 21.346 1.00 54.41 92 GLY A N 1
ATOM 737 C CA . GLY A 1 92 ? -11.922 -1.373 22.069 1.00 54.41 92 GLY A CA 1
ATOM 738 C C . GLY A 1 92 ? -13.343 -1.488 22.614 1.00 54.41 92 GLY A C 1
ATOM 739 O O . GLY A 1 92 ? -14.289 -1.332 21.859 1.00 54.41 92 GLY A O 1
ATOM 740 N N . ASP A 1 93 ? -13.483 -1.766 23.910 1.00 67.81 93 ASP A N 1
ATOM 741 C CA . ASP A 1 93 ? -14.731 -1.747 24.689 1.00 67.81 93 ASP A CA 1
ATOM 742 C C . ASP A 1 93 ? -15.970 -2.426 24.051 1.00 67.81 93 ASP A C 1
ATOM 744 O O . ASP A 1 93 ? -17.106 -2.126 24.419 1.00 67.81 93 ASP A O 1
ATOM 748 N N . GLY A 1 94 ? -15.789 -3.363 23.109 1.00 76.56 94 GLY A N 1
ATOM 749 C CA . GLY A 1 94 ? -16.888 -4.000 22.366 1.00 76.56 94 GLY A CA 1
ATOM 750 C C . GLY A 1 94 ? -17.358 -3.252 21.107 1.00 76.56 94 GLY A C 1
ATOM 751 O O . GLY A 1 94 ? -18.413 -3.576 20.561 1.00 76.56 94 GLY A O 1
ATOM 752 N N . LYS A 1 95 ? -16.588 -2.269 20.635 1.00 88.25 95 LYS A N 1
ATOM 753 C CA . LYS A 1 95 ? -16.770 -1.569 19.359 1.00 88.25 95 LYS A CA 1
ATOM 754 C C . LYS A 1 95 ? -16.114 -2.337 18.211 1.00 88.25 95 LYS A C 1
ATOM 756 O O . LYS A 1 95 ? -15.122 -3.035 18.402 1.00 88.25 95 LYS A O 1
ATOM 761 N N . VAL A 1 96 ? -16.638 -2.154 17.000 1.00 91.94 96 VAL A N 1
ATOM 762 C CA . VAL A 1 96 ? -16.010 -2.675 15.774 1.00 91.94 96 VAL A CA 1
ATOM 763 C C . VAL A 1 96 ? -14.786 -1.827 15.435 1.00 91.94 96 VAL A C 1
ATOM 765 O O . VAL A 1 96 ? -14.877 -0.599 15.404 1.00 91.94 96 VAL A O 1
ATOM 768 N N . VAL A 1 97 ? -13.653 -2.465 15.145 1.00 93.75 97 VAL A N 1
ATOM 769 C CA . VAL A 1 97 ? -12.408 -1.785 14.779 1.00 93.75 97 VAL A CA 1
ATOM 770 C C . VAL A 1 97 ? -12.213 -1.823 13.267 1.00 93.75 97 VAL A C 1
ATOM 772 O O . VAL A 1 97 ? -11.871 -2.850 12.681 1.00 93.75 97 VAL A O 1
ATOM 775 N N . ILE A 1 98 ? -12.389 -0.670 12.629 1.00 96.38 98 ILE A N 1
ATOM 776 C CA . ILE A 1 98 ? -11.963 -0.444 11.248 1.00 96.38 98 ILE A CA 1
ATOM 777 C C . ILE A 1 98 ? -10.507 0.016 11.291 1.00 96.38 98 ILE A C 1
ATOM 779 O O . ILE A 1 98 ? -10.176 0.901 12.071 1.00 96.38 98 ILE A O 1
ATOM 783 N N . GLY A 1 99 ? -9.621 -0.568 10.490 1.00 96.62 99 GLY A N 1
ATOM 784 C CA . GLY A 1 99 ? -8.186 -0.355 10.633 1.00 96.62 99 GLY A CA 1
ATOM 785 C C . GLY A 1 99 ? -7.462 -0.023 9.340 1.00 96.62 99 GLY A C 1
ATOM 786 O O . GLY A 1 99 ? -7.759 -0.579 8.286 1.00 96.62 99 GLY A O 1
ATOM 787 N N . TRP A 1 100 ? -6.469 0.854 9.442 1.00 98.12 100 TRP A N 1
ATOM 788 C CA . TRP A 1 100 ? -5.555 1.208 8.361 1.00 98.12 100 TRP A CA 1
ATOM 789 C C . TRP A 1 100 ? -4.113 1.200 8.867 1.00 98.12 100 TRP A C 1
ATOM 791 O O . TRP A 1 100 ? -3.834 1.653 9.981 1.00 98.12 100 TRP A O 1
ATOM 801 N N . VAL A 1 101 ? -3.194 0.708 8.038 1.00 97.06 101 VAL A N 1
ATOM 802 C CA . VAL A 1 101 ? -1.758 0.667 8.332 1.00 97.06 101 VAL A CA 1
ATOM 803 C C . VAL A 1 101 ? -0.994 1.281 7.170 1.00 97.06 101 VAL A C 1
ATOM 805 O O . VAL A 1 101 ? -1.216 0.921 6.016 1.00 97.06 101 VAL A O 1
ATOM 808 N N . GLY A 1 102 ? -0.067 2.186 7.467 1.00 94.94 102 GLY A N 1
ATOM 809 C CA . GLY A 1 102 ? 0.759 2.808 6.444 1.00 94.94 102 GLY A CA 1
ATOM 810 C C . GLY A 1 102 ? 1.667 3.897 6.996 1.00 94.94 102 GLY A C 1
ATOM 811 O O . GLY A 1 102 ? 1.663 4.210 8.184 1.00 94.94 102 GLY A O 1
ATOM 812 N N . LYS A 1 103 ? 2.479 4.481 6.114 1.00 93.75 103 LYS A N 1
ATOM 813 C CA . LYS A 1 103 ? 3.330 5.622 6.466 1.00 93.75 103 LYS A CA 1
ATOM 814 C C . LYS A 1 103 ? 2.520 6.916 6.471 1.00 93.75 103 LYS A C 1
ATOM 816 O O . LYS A 1 103 ? 1.552 7.045 5.724 1.00 93.75 103 LYS A O 1
ATOM 821 N N . SER A 1 104 ? 2.947 7.898 7.258 1.00 94.19 104 SER A N 1
ATOM 822 C CA . SER A 1 104 ? 2.249 9.176 7.427 1.00 94.19 104 SER A CA 1
ATOM 823 C C . SER A 1 104 ? 2.016 9.942 6.122 1.00 94.19 104 SER A C 1
ATOM 825 O O . SER A 1 104 ? 1.009 10.625 5.985 1.00 94.19 104 SER A O 1
ATOM 827 N N . GLU A 1 105 ? 2.906 9.786 5.143 1.00 91.12 105 GLU A N 1
ATOM 828 C CA . GLU A 1 105 ? 2.811 10.382 3.808 1.00 91.12 105 GLU A CA 1
ATOM 829 C C . GLU A 1 105 ? 1.596 9.860 3.023 1.00 91.12 105 GLU A C 1
ATOM 831 O O . GLU A 1 105 ? 1.126 10.522 2.103 1.00 91.12 105 GLU A O 1
ATOM 836 N N . ASN A 1 106 ? 1.068 8.693 3.404 1.00 93.12 106 ASN A N 1
ATOM 837 C CA . ASN A 1 106 ? -0.069 8.032 2.770 1.00 93.12 106 ASN A CA 1
ATOM 838 C C . ASN A 1 106 ? -1.390 8.245 3.531 1.00 93.12 106 ASN A C 1
ATOM 840 O O . ASN A 1 106 ? -2.417 7.716 3.110 1.00 93.12 106 ASN A O 1
ATOM 844 N N . LEU A 1 107 ? -1.399 9.031 4.618 1.00 95.00 107 LEU A N 1
ATOM 845 C CA . LEU A 1 107 ? -2.636 9.370 5.341 1.00 95.00 107 LEU A CA 1
ATOM 846 C C . LEU A 1 107 ? -3.647 10.112 4.457 1.00 95.00 107 LEU A C 1
ATOM 848 O O . LEU A 1 107 ? -4.845 10.000 4.690 1.00 95.00 107 LEU A O 1
ATOM 852 N N . ILE A 1 108 ? -3.181 10.769 3.388 1.00 92.69 108 ILE A N 1
ATOM 853 C CA . ILE A 1 108 ? -4.032 11.401 2.371 1.00 92.69 108 ILE A CA 1
ATOM 854 C C . ILE A 1 108 ? -5.066 10.437 1.768 1.00 92.69 108 ILE A C 1
ATOM 856 O O . ILE A 1 108 ? -6.137 10.859 1.342 1.00 92.69 108 ILE A O 1
ATOM 860 N N . TYR A 1 109 ? -4.792 9.129 1.751 1.00 95.00 109 TYR A N 1
ATOM 861 C CA . TYR A 1 109 ? -5.763 8.159 1.259 1.00 95.00 109 TYR A CA 1
ATOM 862 C C . TYR A 1 109 ? -6.950 7.967 2.211 1.00 95.00 109 TYR A C 1
ATOM 864 O O . TYR A 1 109 ? -8.049 7.670 1.748 1.00 95.00 109 TYR A O 1
ATOM 872 N N . LEU A 1 110 ? -6.773 8.171 3.521 1.00 96.81 110 LEU A N 1
ATOM 873 C CA . LEU A 1 110 ? -7.894 8.185 4.467 1.00 96.81 110 LEU A CA 1
ATOM 874 C C . LEU A 1 110 ? -8.773 9.424 4.271 1.00 96.81 110 LEU A C 1
ATOM 876 O O . LEU A 1 110 ? -9.992 9.328 4.414 1.00 96.81 110 LEU A O 1
ATOM 880 N N . ASP A 1 111 ? -8.193 10.549 3.842 1.00 95.19 111 ASP A N 1
ATOM 881 C CA . ASP A 1 111 ? -8.955 11.769 3.552 1.00 95.19 111 ASP A CA 1
ATOM 882 C C . ASP A 1 111 ? -9.959 11.576 2.404 1.00 95.19 111 ASP A C 1
ATOM 884 O O . ASP A 1 111 ? -11.006 12.223 2.400 1.00 95.19 111 ASP A O 1
ATOM 888 N N . LEU A 1 112 ? -9.698 10.643 1.477 1.00 95.50 112 LEU A N 1
ATOM 889 C CA . LEU A 1 112 ? -10.627 10.282 0.392 1.00 95.50 112 LEU A CA 1
ATOM 890 C C . LEU A 1 112 ? -11.950 9.708 0.900 1.00 95.50 112 LEU A C 1
ATOM 892 O O . LEU A 1 112 ? -12.965 9.783 0.212 1.00 95.50 112 LEU A O 1
ATOM 896 N N . ILE A 1 113 ? -11.924 9.092 2.081 1.00 96.81 113 ILE A N 1
ATOM 897 C CA . ILE A 1 113 ? -13.062 8.386 2.670 1.00 96.81 113 ILE A CA 1
ATOM 898 C C . ILE A 1 113 ? -13.495 8.997 4.006 1.00 96.81 113 ILE A C 1
ATOM 900 O O . ILE A 1 113 ? -14.340 8.420 4.690 1.00 96.81 113 ILE A O 1
ATOM 904 N N . LYS A 1 114 ? -12.963 10.169 4.382 1.00 96.94 114 LYS A N 1
ATOM 905 C CA . LYS A 1 114 ? -13.254 10.821 5.669 1.00 96.94 114 LYS A CA 1
ATOM 906 C C . LYS A 1 114 ? -14.755 11.036 5.892 1.00 96.94 114 LYS A C 1
ATOM 908 O O . LYS A 1 114 ? -15.255 10.739 6.973 1.00 96.94 114 LYS A O 1
ATOM 913 N N . ASP A 1 115 ? -15.484 11.451 4.855 1.00 97.62 115 ASP A N 1
ATOM 914 C CA . ASP A 1 115 ? -16.919 11.736 4.947 1.00 97.62 115 ASP A CA 1
ATOM 915 C C . ASP A 1 115 ? -17.706 10.441 5.204 1.00 97.62 115 ASP A C 1
ATOM 917 O O . ASP A 1 115 ? -18.637 10.411 6.008 1.00 97.62 115 ASP A O 1
ATOM 921 N N . ALA A 1 116 ? -17.291 9.333 4.579 1.00 97.50 116 ALA A N 1
ATOM 922 C CA . ALA A 1 116 ? -17.874 8.018 4.825 1.00 97.50 116 ALA A CA 1
ATOM 923 C C . ALA A 1 116 ? -17.571 7.527 6.251 1.00 97.50 116 ALA A C 1
ATOM 925 O O . ALA A 1 116 ? -18.449 6.969 6.907 1.00 97.50 116 ALA A O 1
ATOM 926 N N . LEU A 1 117 ? -16.361 7.772 6.762 1.00 97.44 117 LEU A N 1
ATOM 927 C CA . LEU A 1 117 ? -15.980 7.426 8.135 1.00 97.44 117 LEU A CA 1
ATOM 928 C C . LEU A 1 117 ? -16.797 8.217 9.169 1.00 97.44 117 LEU A C 1
ATOM 930 O O . LEU A 1 117 ? -17.297 7.627 10.127 1.00 97.44 117 LEU A O 1
ATOM 934 N N . GLN A 1 118 ? -17.017 9.514 8.939 1.00 97.50 118 GLN A N 1
ATOM 935 C CA . GLN A 1 118 ? -17.900 10.345 9.767 1.00 97.50 118 GLN A CA 1
ATOM 936 C C . GLN A 1 118 ? -19.348 9.843 9.731 1.00 97.50 118 GLN A C 1
ATOM 938 O O . GLN A 1 118 ? -19.993 9.712 10.772 1.00 97.50 118 GLN A O 1
ATOM 943 N N . GLN A 1 119 ? -19.865 9.507 8.544 1.00 97.50 119 GLN A N 1
ATOM 944 C CA . GLN A 1 119 ? -21.206 8.934 8.402 1.00 97.50 119 GLN A CA 1
ATOM 945 C C . GLN A 1 119 ? -21.341 7.607 9.151 1.00 97.50 119 GLN A C 1
ATOM 947 O O . GLN A 1 119 ? -22.329 7.407 9.853 1.00 97.50 119 GLN A O 1
ATOM 952 N N . ILE A 1 120 ? -20.352 6.715 9.047 1.00 96.12 120 ILE A N 1
ATOM 953 C CA . ILE A 1 120 ? -20.346 5.437 9.769 1.00 96.12 120 ILE A CA 1
ATOM 954 C C . ILE A 1 120 ? -20.347 5.671 11.279 1.00 96.12 120 ILE A C 1
ATOM 956 O O . ILE A 1 120 ? -21.141 5.040 11.977 1.00 96.12 120 ILE A O 1
ATOM 960 N N . SER A 1 121 ? -19.504 6.579 11.777 1.00 94.44 121 SER A N 1
ATOM 961 C CA . SER A 1 121 ? -19.434 6.892 13.207 1.00 94.44 121 SER A CA 1
ATOM 962 C C . SER A 1 121 ? -20.790 7.378 13.738 1.00 94.44 121 SER A C 1
ATOM 964 O O . SER A 1 121 ? -21.332 6.800 14.685 1.00 94.44 121 SER A O 1
ATOM 966 N N . ASN A 1 122 ? -21.422 8.316 13.023 1.00 94.81 122 ASN A N 1
ATOM 967 C CA . ASN A 1 122 ? -22.747 8.844 13.355 1.00 94.81 122 ASN A CA 1
ATOM 968 C C . ASN A 1 122 ? -23.852 7.774 13.291 1.00 94.81 122 ASN A C 1
ATOM 970 O O . ASN A 1 122 ? -24.607 7.593 14.247 1.00 94.81 122 ASN A O 1
ATOM 974 N N . LEU A 1 123 ? -23.945 7.025 12.185 1.00 96.25 123 LEU A N 1
ATOM 975 C CA . LEU A 1 123 ? -24.971 5.990 11.980 1.00 96.25 123 LEU A CA 1
ATOM 976 C C . LEU A 1 123 ? -24.861 4.840 12.985 1.00 96.25 123 LEU A C 1
ATOM 978 O O . LEU A 1 123 ? -25.852 4.165 13.268 1.00 96.25 123 LEU A O 1
ATOM 982 N N . ARG A 1 124 ? -23.657 4.591 13.506 1.00 93.94 124 ARG A N 1
ATOM 983 C CA . ARG A 1 124 ? -23.385 3.545 14.494 1.00 93.94 124 ARG A CA 1
ATOM 984 C C . ARG A 1 124 ? -23.297 4.074 15.918 1.00 93.94 124 ARG A C 1
ATOM 986 O O . ARG A 1 124 ? -22.898 3.307 16.786 1.00 93.94 124 ARG A O 1
ATOM 993 N N . GLN A 1 125 ? -23.681 5.327 16.173 1.00 91.25 125 GLN A N 1
ATOM 994 C CA . GLN A 1 125 ? -23.680 5.916 17.518 1.00 91.25 125 GLN A CA 1
ATOM 995 C C . GLN A 1 125 ? -22.325 5.723 18.226 1.00 91.25 125 GLN A C 1
ATOM 997 O O . GLN A 1 125 ? -22.268 5.327 19.387 1.00 91.25 125 GLN A O 1
ATOM 1002 N N . ASN A 1 126 ? -21.225 5.937 17.497 1.00 84.75 126 ASN A N 1
ATOM 1003 C CA . ASN A 1 126 ? -19.847 5.758 17.966 1.00 84.75 126 ASN A CA 1
ATOM 1004 C C . ASN A 1 126 ? -19.486 4.324 18.411 1.00 84.75 126 ASN A C 1
ATOM 1006 O O . ASN A 1 126 ? -18.498 4.130 19.116 1.00 84.75 126 ASN A O 1
ATOM 1010 N N . MET A 1 127 ? -20.219 3.296 17.960 1.00 91.38 127 MET A N 1
ATOM 1011 C CA . MET A 1 127 ? -19.879 1.873 18.166 1.00 91.38 127 MET A CA 1
ATOM 1012 C C . MET A 1 127 ? -18.798 1.347 17.204 1.00 91.38 127 MET A C 1
ATOM 1014 O O . MET A 1 127 ? -18.614 0.137 17.056 1.00 91.38 127 MET A O 1
ATOM 1018 N N . VAL A 1 128 ? -18.090 2.252 16.527 1.00 92.88 128 VAL A N 1
ATOM 1019 C CA . VAL A 1 128 ? -17.012 1.949 15.585 1.00 92.88 128 VAL A CA 1
ATOM 1020 C C . VAL A 1 128 ? -15.815 2.827 15.918 1.00 92.88 128 VAL A C 1
ATOM 1022 O O . VAL A 1 128 ? -15.963 4.042 16.021 1.00 92.88 128 VAL A O 1
ATOM 1025 N N . ASN A 1 129 ? -14.643 2.209 16.038 1.00 94.50 129 ASN A N 1
ATOM 1026 C CA . ASN A 1 129 ? -13.365 2.903 16.156 1.00 94.50 129 ASN A CA 1
ATOM 1027 C C . ASN A 1 129 ? -12.594 2.803 14.839 1.00 94.50 129 ASN A C 1
ATOM 1029 O O . ASN A 1 129 ? -12.586 1.749 14.199 1.00 94.50 129 ASN A O 1
ATOM 1033 N N . LEU A 1 130 ? -11.878 3.868 14.482 1.00 96.88 130 LEU A N 1
ATOM 1034 C CA . LEU A 1 130 ? -10.868 3.837 13.430 1.00 96.88 130 LEU A CA 1
ATOM 1035 C C . LEU A 1 130 ? -9.481 3.654 14.063 1.00 96.88 130 LEU A C 1
ATOM 1037 O O . LEU A 1 130 ? -8.968 4.562 14.709 1.00 96.88 130 LEU A O 1
ATOM 1041 N N . LYS A 1 131 ? -8.843 2.499 13.878 1.00 97.06 131 LYS A N 1
ATOM 1042 C CA . LYS A 1 131 ? -7.450 2.271 14.280 1.00 97.06 131 LYS A CA 1
ATOM 1043 C C . LYS A 1 131 ? -6.506 2.691 13.155 1.00 97.06 131 LYS A C 1
ATOM 1045 O O . LYS A 1 131 ? -6.559 2.141 12.058 1.00 97.06 131 LYS A O 1
ATOM 1050 N N . VAL A 1 132 ? -5.624 3.647 13.431 1.00 97.94 132 VAL A N 1
ATOM 1051 C CA . VAL A 1 132 ? -4.626 4.139 12.471 1.00 97.94 132 VAL A CA 1
ATOM 1052 C C . VAL A 1 132 ? -3.241 3.779 12.972 1.00 97.94 132 VAL A C 1
ATOM 1054 O O . VAL A 1 132 ? -2.818 4.242 14.030 1.00 97.94 132 VAL A O 1
ATOM 1057 N N . ILE A 1 133 ? -2.536 2.952 12.204 1.00 97.31 133 ILE A N 1
ATOM 1058 C CA . ILE A 1 133 ? -1.199 2.469 12.547 1.00 97.31 133 ILE A CA 1
ATOM 1059 C C . ILE A 1 133 ? -0.181 3.140 11.632 1.00 97.31 133 ILE A C 1
ATOM 1061 O O . ILE A 1 133 ? -0.079 2.807 10.452 1.00 97.31 133 ILE A O 1
ATOM 1065 N N . SER A 1 134 ? 0.538 4.120 12.173 1.00 97.00 134 SER A N 1
ATOM 1066 C CA . SER A 1 134 ? 1.392 5.033 11.407 1.00 97.00 134 SER A CA 1
ATOM 1067 C C . SER A 1 134 ? 2.496 5.622 12.282 1.00 97.00 134 SER A C 1
ATOM 1069 O O . SER A 1 134 ? 2.460 5.536 13.504 1.00 97.00 134 SER A O 1
ATOM 1071 N N . ASN A 1 135 ? 3.499 6.246 11.668 1.00 94.88 135 ASN A N 1
ATOM 1072 C CA . ASN A 1 135 ? 4.531 7.012 12.371 1.00 94.88 135 ASN A CA 1
ATOM 1073 C C . ASN A 1 135 ? 4.056 8.406 12.829 1.00 94.88 135 ASN A C 1
ATOM 1075 O O . ASN A 1 135 ? 4.787 9.085 13.549 1.00 94.88 135 ASN A O 1
ATOM 1079 N N . LYS A 1 136 ? 2.862 8.850 12.415 1.00 95.50 136 LYS A N 1
ATOM 1080 C CA . LYS A 1 136 ? 2.219 10.084 12.895 1.00 95.50 136 LYS A CA 1
ATOM 1081 C C . LYS A 1 136 ? 0.730 9.847 13.157 1.00 95.50 136 LYS A C 1
ATOM 1083 O O . LYS A 1 136 ? 0.133 9.040 12.443 1.00 95.50 136 LYS A O 1
ATOM 1088 N N . PRO A 1 137 ? 0.132 10.550 14.136 1.00 96.31 137 PRO A N 1
ATOM 1089 C CA . PRO A 1 137 ? -1.293 10.436 14.403 1.00 96.31 137 PRO A CA 1
ATOM 1090 C C . PRO A 1 137 ? -2.127 11.029 13.262 1.00 96.31 137 PRO A C 1
ATOM 1092 O O . PRO A 1 137 ? -1.677 11.915 12.534 1.00 96.31 137 PRO A O 1
ATOM 1095 N N . TYR A 1 138 ? -3.363 10.558 13.161 1.00 97.44 138 TYR A N 1
ATOM 1096 C CA . TYR A 1 138 ? -4.391 11.033 12.247 1.00 97.44 138 TYR A CA 1
ATOM 1097 C C . TYR A 1 138 ? -5.627 11.488 13.028 1.00 97.44 138 TYR A C 1
ATOM 1099 O O . TYR A 1 138 ? -5.900 10.986 14.124 1.00 97.44 138 TYR A O 1
ATOM 1107 N N . PHE A 1 139 ? -6.360 12.450 12.471 1.00 96.81 139 PHE A N 1
ATOM 1108 C CA . PHE A 1 139 ? -7.524 13.052 13.109 1.00 96.81 139 PHE A CA 1
ATOM 1109 C C . PHE A 1 139 ? -8.626 13.333 12.087 1.00 96.81 139 PHE A C 1
ATOM 1111 O O . PHE A 1 139 ? -8.369 13.920 11.039 1.00 96.81 139 PHE A O 1
ATOM 1118 N N . ILE A 1 140 ? -9.857 12.967 12.441 1.00 96.25 140 ILE A N 1
ATOM 1119 C CA . ILE A 1 140 ? -11.090 13.373 11.768 1.00 96.25 140 ILE A CA 1
ATOM 1120 C C . ILE A 1 140 ? -12.059 13.802 12.868 1.00 96.25 140 ILE A C 1
ATOM 1122 O O . ILE A 1 140 ? -12.258 13.082 13.846 1.00 96.25 140 ILE A 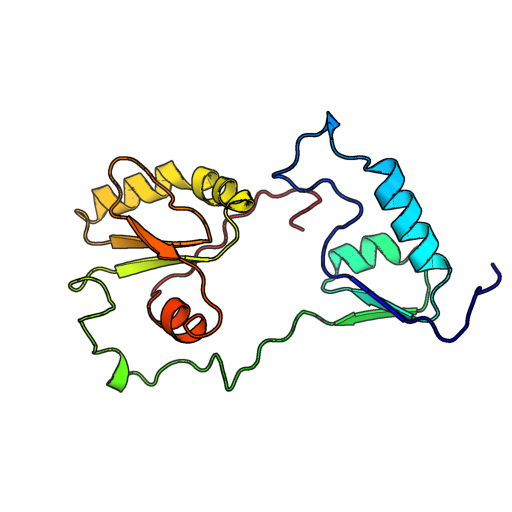O 1
ATOM 1126 N N . GLU A 1 141 ? -12.677 14.967 12.708 1.00 95.06 141 GLU A N 1
ATOM 1127 C CA . GLU A 1 141 ? -13.700 15.438 13.638 1.00 95.06 141 GLU A CA 1
ATOM 1128 C C . GLU A 1 141 ? -14.909 14.489 13.656 1.00 95.06 141 GLU A C 1
ATOM 1130 O O . GLU A 1 141 ? -15.408 14.089 12.602 1.00 95.06 141 GLU A O 1
ATOM 1135 N N . GLY A 1 142 ? -15.388 14.140 14.853 1.00 93.62 142 GLY A N 1
ATOM 1136 C CA . GLY A 1 142 ? -16.554 13.269 15.030 1.00 93.62 142 GLY A CA 1
ATOM 1137 C C . GLY A 1 142 ? -16.283 11.777 14.823 1.00 93.62 142 GLY A C 1
ATOM 1138 O O . GLY A 1 142 ? -17.236 11.019 14.681 1.00 93.62 142 GLY A O 1
ATOM 1139 N N . VAL A 1 143 ? -15.016 11.348 14.791 1.00 95.88 143 VAL A N 1
ATOM 1140 C CA 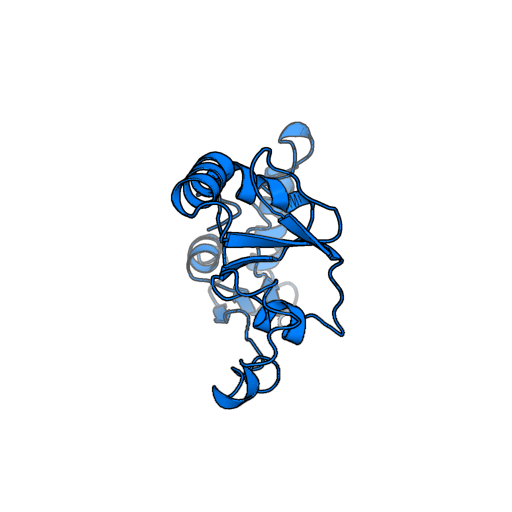. VAL A 1 143 ? -14.634 9.931 14.703 1.00 95.88 143 VAL A CA 1
ATOM 1141 C C . VAL A 1 143 ? -13.731 9.568 15.880 1.00 95.88 143 VAL A C 1
ATOM 1143 O O . VAL A 1 143 ? -12.731 10.238 16.133 1.00 95.88 143 VAL A O 1
ATOM 1146 N N . ASP A 1 144 ? -14.050 8.470 16.566 1.00 94.56 144 ASP A N 1
ATOM 1147 C CA . ASP A 1 144 ? -13.178 7.890 17.589 1.00 94.56 144 ASP A CA 1
ATOM 1148 C C . ASP A 1 144 ? -11.992 7.180 16.917 1.00 94.56 144 ASP A C 1
ATOM 1150 O O . ASP A 1 144 ? -12.157 6.156 16.243 1.00 94.56 144 ASP A O 1
ATOM 1154 N N . ILE A 1 145 ? -10.786 7.734 17.083 1.00 95.75 145 ILE A N 1
ATOM 1155 C CA . ILE A 1 145 ? -9.568 7.244 16.423 1.00 95.75 145 ILE A CA 1
ATOM 1156 C C . ILE A 1 145 ? -8.568 6.698 17.445 1.00 95.75 145 ILE A C 1
ATOM 1158 O O . ILE A 1 145 ? -8.105 7.408 18.337 1.00 95.75 145 ILE A O 1
ATOM 1162 N N . LEU A 1 146 ? -8.169 5.441 17.253 1.00 95.62 146 LEU A N 1
ATOM 1163 C CA . LEU A 1 146 ? -7.099 4.777 17.991 1.00 95.62 146 LEU A CA 1
ATOM 1164 C C . LEU A 1 146 ? -5.791 4.910 17.204 1.00 95.62 146 LEU A C 1
ATOM 1166 O O . LEU A 1 146 ? -5.512 4.127 16.294 1.00 95.62 146 LEU A O 1
ATOM 1170 N N . ASN A 1 147 ? -4.988 5.918 17.539 1.00 96.88 147 ASN A N 1
ATOM 1171 C CA . ASN A 1 147 ? -3.677 6.117 16.923 1.00 96.88 147 ASN A CA 1
ATOM 1172 C C . ASN A 1 147 ? -2.628 5.203 17.567 1.00 96.88 147 ASN A C 1
ATOM 1174 O O . ASN A 1 147 ? -2.392 5.267 18.772 1.00 96.88 147 ASN A O 1
ATOM 1178 N N . GLN A 1 148 ? -1.969 4.385 16.750 1.00 95.69 148 GLN A N 1
ATOM 1179 C CA . GLN A 1 148 ? -0.946 3.436 17.170 1.00 95.69 148 GLN A CA 1
ATOM 1180 C C . GLN A 1 148 ? 0.344 3.687 16.388 1.00 95.69 148 GLN A C 1
ATOM 1182 O O . GLN A 1 148 ? 0.355 3.658 15.158 1.00 95.69 148 GLN A O 1
ATOM 1187 N N . SER A 1 149 ? 1.459 3.870 17.092 1.00 96.00 149 SER A N 1
ATOM 1188 C CA . SER A 1 149 ? 2.767 3.924 16.438 1.00 96.00 149 SER A CA 1
ATOM 1189 C C . SER A 1 149 ? 3.097 2.573 15.807 1.00 96.00 149 SER A C 1
ATOM 1191 O O . SER A 1 149 ? 2.977 1.539 16.475 1.00 96.00 149 SER A O 1
ATOM 1193 N N . TRP A 1 150 ? 3.523 2.578 14.541 1.00 94.31 150 TRP A N 1
ATOM 1194 C CA . TRP A 1 150 ? 3.979 1.357 13.874 1.00 94.31 150 TRP A CA 1
ATOM 1195 C C . TRP A 1 150 ? 5.233 0.810 14.561 1.00 94.31 150 TRP A C 1
ATOM 1197 O O . TRP A 1 150 ? 6.195 1.541 14.804 1.00 94.31 150 TRP A O 1
ATOM 1207 N N . ASN A 1 151 ? 5.216 -0.489 14.844 1.00 92.94 151 ASN A N 1
ATOM 1208 C CA . ASN A 1 151 ? 6.377 -1.236 15.292 1.00 92.94 151 ASN A CA 1
ATOM 1209 C C . ASN A 1 151 ? 6.332 -2.650 14.694 1.00 92.94 151 ASN A C 1
ATOM 1211 O O . ASN A 1 151 ? 5.290 -3.304 14.754 1.00 92.94 151 ASN A O 1
ATOM 1215 N N . LYS A 1 152 ? 7.469 -3.123 14.175 1.00 91.88 152 LYS A N 1
ATOM 1216 C CA . LYS A 1 152 ? 7.645 -4.465 13.620 1.00 91.88 152 LYS A CA 1
ATOM 1217 C C . LYS A 1 152 ? 7.327 -5.562 14.635 1.00 91.88 152 LYS A C 1
ATOM 1219 O O . LYS A 1 152 ? 6.659 -6.525 14.276 1.00 91.88 152 LYS A O 1
ATOM 1224 N N . GLU A 1 153 ? 7.760 -5.425 15.891 1.00 92.62 153 GLU A N 1
ATOM 1225 C CA . GLU A 1 153 ? 7.540 -6.477 16.900 1.00 92.62 153 GLU A CA 1
ATOM 1226 C C . GLU A 1 153 ? 6.051 -6.732 17.178 1.00 92.62 153 GLU A C 1
ATOM 1228 O O . GLU A 1 153 ? 5.660 -7.868 17.437 1.00 92.62 153 GLU A O 1
ATOM 1233 N N . ASN A 1 154 ? 5.216 -5.696 17.056 1.00 89.69 154 ASN A N 1
ATOM 1234 C CA . ASN A 1 154 ? 3.784 -5.763 17.348 1.00 89.69 154 ASN A CA 1
ATOM 1235 C C . ASN A 1 154 ? 2.917 -5.751 16.082 1.00 89.69 154 ASN A C 1
ATOM 1237 O O . ASN A 1 154 ? 1.701 -5.636 16.193 1.00 89.69 154 ASN A O 1
ATOM 1241 N N . GLU A 1 155 ? 3.505 -5.827 14.884 1.00 92.00 155 GLU A N 1
ATOM 1242 C CA . GLU A 1 155 ? 2.788 -5.686 13.609 1.00 92.00 155 GLU A CA 1
ATOM 1243 C C . GLU A 1 155 ? 1.636 -6.688 13.483 1.00 92.00 155 GLU A C 1
ATOM 1245 O O . GLU A 1 155 ? 0.505 -6.310 13.183 1.00 92.00 155 GLU A O 1
ATOM 1250 N N . VAL A 1 156 ? 1.912 -7.959 13.778 1.00 90.69 156 VAL A N 1
ATOM 1251 C CA . VAL A 1 156 ? 0.928 -9.041 13.668 1.00 90.69 156 VAL A CA 1
ATOM 1252 C C . VAL A 1 156 ? -0.233 -8.834 14.639 1.00 90.69 156 VAL A C 1
ATOM 1254 O O . VAL A 1 156 ? -1.388 -8.965 14.241 1.00 90.69 156 VAL A O 1
ATOM 1257 N N . GLU A 1 157 ? 0.052 -8.485 15.894 1.00 89.50 157 GLU A N 1
ATOM 1258 C CA . GLU A 1 157 ? -0.993 -8.283 16.904 1.00 89.50 157 GLU A CA 1
ATOM 1259 C C . GLU A 1 157 ? -1.843 -7.053 16.593 1.00 89.50 157 GLU A C 1
ATOM 1261 O O . GLU A 1 157 ? -3.073 -7.080 16.617 1.00 89.50 157 GLU A O 1
ATOM 1266 N N . ASN A 1 158 ? -1.181 -5.991 16.148 1.00 90.50 158 ASN A N 1
ATOM 1267 C CA . ASN A 1 158 ? -1.837 -4.797 15.661 1.00 90.50 158 ASN A CA 1
ATOM 1268 C C . ASN A 1 158 ? -2.791 -5.076 14.497 1.00 90.50 158 ASN A C 1
ATOM 1270 O O . ASN A 1 158 ? -3.908 -4.562 14.505 1.00 90.50 158 ASN A O 1
ATOM 1274 N N . LEU A 1 159 ? -2.393 -5.900 13.527 1.00 91.25 159 LEU A N 1
ATOM 1275 C CA . LEU A 1 159 ? -3.273 -6.298 12.429 1.00 91.25 159 LEU A CA 1
ATOM 1276 C C . LEU A 1 159 ? -4.418 -7.201 12.898 1.00 91.25 159 LEU A C 1
ATOM 1278 O O . LEU A 1 159 ? -5.543 -7.036 12.442 1.00 91.25 159 LEU A O 1
ATOM 1282 N N . ARG A 1 160 ? -4.168 -8.115 13.840 1.00 89.25 160 ARG A N 1
ATOM 1283 C CA . ARG A 1 160 ? -5.198 -9.008 14.405 1.00 89.25 160 ARG A CA 1
ATOM 1284 C C . ARG A 1 160 ? -6.265 -8.276 15.215 1.00 89.25 160 ARG A C 1
ATOM 1286 O O . ARG A 1 160 ? -7.389 -8.763 15.312 1.00 89.25 160 ARG A O 1
ATOM 1293 N N . SER A 1 161 ? -5.934 -7.111 15.765 1.00 88.56 161 SER A N 1
ATOM 1294 C CA . SER A 1 161 ? -6.895 -6.250 16.465 1.00 88.56 161 SER A CA 1
ATOM 1295 C C . SER A 1 161 ? -7.864 -5.498 15.536 1.00 88.56 161 SER A C 1
ATOM 1297 O O . SER A 1 161 ? -8.767 -4.822 16.022 1.00 88.56 161 SER A O 1
ATOM 1299 N N . ILE A 1 162 ? -7.677 -5.581 14.212 1.00 91.81 162 ILE A N 1
ATOM 1300 C CA . ILE A 1 162 ? -8.532 -4.935 13.212 1.00 91.81 162 ILE A CA 1
ATOM 1301 C C . ILE A 1 162 ? -9.607 -5.926 12.758 1.00 91.81 162 ILE A C 1
ATOM 1303 O O . ILE A 1 162 ? -9.295 -7.021 12.296 1.00 91.81 162 ILE A O 1
ATOM 1307 N N . ASP A 1 163 ? -10.874 -5.522 12.834 1.00 91.12 163 ASP A N 1
ATOM 1308 C CA . ASP A 1 163 ? -11.995 -6.324 12.336 1.00 91.12 163 ASP A CA 1
ATOM 1309 C C . ASP A 1 163 ? -12.229 -6.101 10.831 1.00 91.12 163 ASP A C 1
ATOM 1311 O O . ASP A 1 163 ? -12.594 -7.031 10.113 1.00 91.12 163 ASP A O 1
ATOM 1315 N N . ILE A 1 164 ? -12.020 -4.872 10.340 1.00 94.69 164 ILE A N 1
ATOM 1316 C CA . ILE A 1 164 ? -12.223 -4.489 8.933 1.00 94.69 164 ILE A CA 1
ATOM 1317 C C . ILE A 1 164 ? -11.020 -3.680 8.439 1.00 94.69 164 ILE A C 1
ATOM 1319 O O . ILE A 1 164 ? -10.795 -2.560 8.891 1.00 94.69 164 ILE A O 1
ATOM 1323 N N . GLY A 1 165 ? -10.257 -4.230 7.492 1.00 96.31 165 GLY A N 1
ATOM 1324 C CA . GLY A 1 165 ? -9.118 -3.543 6.878 1.00 96.31 165 GLY A CA 1
ATOM 1325 C C . GLY A 1 165 ? -9.536 -2.509 5.827 1.00 96.31 165 GLY A C 1
ATOM 1326 O O . GLY A 1 165 ? -10.403 -2.775 4.995 1.00 96.31 165 GLY A O 1
ATOM 1327 N N . LEU A 1 166 ? -8.889 -1.345 5.843 1.00 97.62 166 LEU A N 1
ATOM 1328 C CA . LEU A 1 166 ? -9.033 -0.285 4.849 1.00 97.62 166 LEU A CA 1
ATOM 1329 C C . LEU A 1 166 ? -7.790 -0.191 3.966 1.00 97.62 166 LEU A C 1
ATOM 1331 O O . LEU A 1 166 ? -6.665 -0.157 4.458 1.00 97.62 166 LEU A O 1
ATOM 1335 N N . MET A 1 167 ? -8.011 -0.043 2.662 1.00 95.75 167 MET A N 1
ATOM 1336 C CA . MET A 1 167 ? -6.967 0.261 1.682 1.00 95.75 167 MET A CA 1
ATOM 1337 C C . MET A 1 167 ? -7.519 1.211 0.606 1.00 95.75 167 MET A C 1
ATOM 1339 O O . MET A 1 167 ? -7.645 0.825 -0.556 1.00 95.75 167 MET A O 1
ATOM 1343 N N . PRO A 1 168 ? -7.938 2.438 0.979 1.00 95.75 168 PRO A N 1
ATOM 1344 C CA . PRO A 1 168 ? -8.286 3.441 -0.014 1.00 95.75 168 PRO A CA 1
ATOM 1345 C C . PRO A 1 168 ? -7.035 3.792 -0.820 1.00 95.75 168 PRO A C 1
ATOM 1347 O O . PRO A 1 168 ? -5.945 3.925 -0.264 1.00 95.75 168 PRO A O 1
ATOM 1350 N N . LEU A 1 169 ? -7.197 3.941 -2.128 1.00 92.56 169 LEU A N 1
ATOM 1351 C CA . LEU A 1 169 ? -6.153 4.387 -3.038 1.00 92.56 169 LEU A CA 1
ATOM 1352 C C . LEU A 1 169 ? -6.772 5.357 -4.042 1.00 92.56 169 LEU A C 1
ATOM 1354 O O . LEU A 1 169 ? -7.936 5.220 -4.419 1.00 92.56 169 LEU A O 1
ATOM 1358 N N . ILE A 1 170 ? -5.982 6.339 -4.469 1.00 91.00 170 ILE A N 1
ATOM 1359 C CA . ILE A 1 170 ? -6.296 7.126 -5.667 1.00 91.00 170 ILE A CA 1
ATOM 1360 C C . ILE A 1 170 ? -6.092 6.192 -6.857 1.00 91.00 170 ILE A C 1
ATOM 1362 O O . ILE A 1 170 ? -5.173 5.391 -6.817 1.00 91.00 170 ILE A O 1
ATOM 1366 N N . ASP A 1 171 ? -6.931 6.239 -7.886 1.00 89.56 171 ASP A N 1
ATOM 1367 C CA . ASP A 1 171 ? -6.689 5.479 -9.118 1.00 89.56 171 ASP A CA 1
ATOM 1368 C C . ASP A 1 171 ? -5.790 6.306 -10.055 1.00 89.56 171 ASP A C 1
ATOM 1370 O O . ASP A 1 171 ? -6.281 7.070 -10.888 1.00 89.56 171 ASP A O 1
ATOM 1374 N N . ASP A 1 172 ? -4.469 6.220 -9.867 1.00 88.69 172 ASP A N 1
ATOM 1375 C CA . ASP A 1 172 ? -3.464 6.935 -10.660 1.00 88.69 172 ASP A CA 1
ATOM 1376 C C . ASP A 1 172 ? -2.316 6.006 -11.111 1.00 88.69 172 ASP A C 1
ATOM 1378 O O . ASP A 1 172 ? -2.324 4.804 -10.859 1.00 88.69 172 ASP A O 1
ATOM 1382 N N . GLU A 1 173 ? -1.335 6.528 -11.857 1.00 86.81 173 GLU A N 1
ATOM 1383 C CA . GLU A 1 173 ? -0.226 5.700 -12.362 1.00 86.81 173 GLU A CA 1
ATOM 1384 C C . GLU A 1 173 ? 0.687 5.137 -11.261 1.00 86.81 173 GLU A C 1
ATOM 1386 O O . GLU A 1 173 ? 1.403 4.171 -11.519 1.00 86.81 173 GLU A O 1
ATOM 1391 N N . TRP A 1 174 ? 0.704 5.745 -10.072 1.00 87.69 174 TRP A N 1
ATOM 1392 C CA . TRP A 1 174 ? 1.549 5.328 -8.956 1.00 87.69 174 TRP A CA 1
ATOM 1393 C C . TRP A 1 174 ? 0.951 4.146 -8.185 1.00 87.69 174 TRP A C 1
ATOM 1395 O O . TRP A 1 174 ? 1.688 3.283 -7.715 1.00 87.69 174 TRP A O 1
ATOM 1405 N N . SER A 1 175 ? -0.372 4.093 -8.075 1.00 85.31 175 SER A N 1
ATOM 1406 C CA . SER A 1 175 ? -1.125 3.158 -7.228 1.00 85.31 175 SER A CA 1
ATOM 1407 C C . SER A 1 175 ? -1.794 1.992 -7.981 1.00 85.31 175 SER A C 1
ATOM 1409 O O . SER A 1 175 ? -2.656 1.321 -7.407 1.00 85.31 175 SER A O 1
ATOM 1411 N N . ARG A 1 176 ? -1.416 1.749 -9.245 1.00 80.06 176 ARG A N 1
ATOM 1412 C CA . ARG A 1 176 ? -1.979 0.709 -10.132 1.00 80.06 176 ARG A CA 1
ATOM 1413 C C . ARG A 1 176 ? -1.203 -0.610 -10.201 1.00 80.06 176 ARG A C 1
ATOM 1415 O O . ARG A 1 176 ? 0.049 -0.619 -10.146 1.00 80.06 176 ARG A O 1
#